Protein AF-A0A2A4T5G8-F1 (afdb_monomer)

Solvent-accessible surface area (backbone atoms only — not comparable to full-atom values): 14438 Å² total; per-residue (Å²): 133,92,61,65,68,36,50,67,74,62,47,73,74,46,57,69,84,60,47,75,42,45,42,86,51,101,89,34,34,33,53,59,56,91,89,61,71,53,82,88,67,53,75,56,62,62,58,53,50,51,52,53,52,50,54,51,50,50,52,53,50,51,52,47,52,55,46,52,56,52,53,50,59,48,44,63,57,44,50,63,58,43,46,57,53,45,53,54,49,50,50,50,50,52,50,50,50,48,54,49,49,54,51,49,52,54,49,50,51,53,52,50,53,50,50,35,49,49,48,33,50,52,55,28,48,54,50,18,38,60,40,13,71,90,58,26,76,77,44,34,70,65,47,40,66,32,44,40,58,41,68,91,55,101,59,74,43,72,42,29,29,41,97,86,65,45,84,43,92,53,49,73,71,52,50,53,49,51,52,68,71,32,75,94,39,50,90,68,49,62,58,75,88,79,79,80,87,69,93,77,86,86,79,91,77,93,86,72,88,78,77,81,48,54,86,70,46,53,77,66,56,47,54,49,37,45,71,77,38,46,68,60,38,33,61,46,69,67,58,72,82,81,86,126

Structure (mmCIF, N/CA/C/O backbone):
data_AF-A0A2A4T5G8-F1
#
_entry.id   AF-A0A2A4T5G8-F1
#
loop_
_atom_site.group_PDB
_atom_site.id
_atom_site.type_symbol
_atom_site.label_atom_id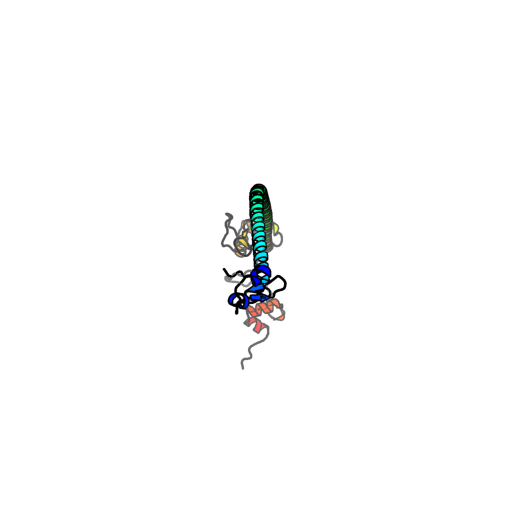
_atom_site.label_alt_id
_atom_site.label_comp_id
_atom_site.label_asym_id
_atom_site.label_entity_id
_atom_site.label_seq_id
_atom_site.pdbx_PDB_ins_code
_atom_site.Cartn_x
_atom_site.Cartn_y
_atom_site.Cartn_z
_atom_site.occupancy
_atom_site.B_iso_or_equiv
_atom_site.auth_seq_id
_atom_site.auth_comp_id
_atom_site.auth_asym_id
_atom_site.auth_atom_id
_atom_site.pdbx_PDB_model_num
ATOM 1 N N . MET A 1 1 ? -58.867 -22.410 90.578 1.00 60.97 1 MET A N 1
ATOM 2 C CA . MET A 1 1 ? -58.004 -22.323 89.376 1.00 60.97 1 MET A CA 1
ATOM 3 C C . MET A 1 1 ? -56.623 -21.956 89.888 1.00 60.97 1 MET A C 1
ATOM 5 O O . MET A 1 1 ? -56.541 -20.954 90.585 1.00 60.97 1 MET A O 1
ATOM 9 N N . LEU A 1 2 ? -55.595 -22.777 89.655 1.00 74.75 2 LEU A N 1
ATOM 10 C CA . LEU A 1 2 ? -54.238 -22.495 90.144 1.00 74.75 2 LEU A CA 1
ATOM 11 C C . LEU A 1 2 ? -53.620 -21.379 89.290 1.00 74.75 2 LEU A C 1
ATOM 13 O O . LEU A 1 2 ? -53.604 -21.489 88.063 1.00 74.75 2 LEU A O 1
ATOM 17 N N . LYS A 1 3 ? -53.176 -20.290 89.925 1.00 78.38 3 LYS A N 1
ATOM 18 C CA . LYS A 1 3 ? -52.467 -19.186 89.257 1.00 78.38 3 LYS A CA 1
ATOM 19 C C . LYS A 1 3 ? -50.962 -19.416 89.360 1.00 78.38 3 LYS A C 1
ATOM 21 O O . LYS A 1 3 ? -50.509 -20.029 90.318 1.00 78.38 3 LYS A O 1
ATOM 26 N N . PHE A 1 4 ? -50.207 -18.910 88.387 1.00 77.81 4 PHE A N 1
ATOM 27 C CA . PHE A 1 4 ? -48.748 -19.041 88.370 1.00 77.81 4 PHE A CA 1
ATOM 28 C C . PHE A 1 4 ? -48.066 -18.197 89.459 1.00 77.81 4 PHE A C 1
ATOM 30 O O . PHE A 1 4 ? -47.160 -18.698 90.107 1.00 77.81 4 PHE A O 1
ATOM 37 N N . ASN A 1 5 ? -48.554 -16.973 89.706 1.00 81.44 5 ASN A N 1
ATOM 38 C CA . ASN A 1 5 ? -48.107 -16.096 90.795 1.00 81.44 5 ASN A CA 1
ATOM 39 C C . ASN A 1 5 ? -49.298 -15.736 91.698 1.00 81.44 5 ASN A C 1
ATOM 41 O O . ASN A 1 5 ? -50.391 -15.471 91.182 1.00 81.44 5 ASN A O 1
ATOM 45 N N . LEU A 1 6 ? -49.070 -15.696 93.010 1.00 83.00 6 LEU A N 1
ATOM 46 C CA . LEU A 1 6 ? -50.036 -15.353 94.056 1.00 83.00 6 LEU A CA 1
ATOM 47 C C . LEU A 1 6 ? -49.466 -14.289 95.002 1.00 83.00 6 LEU A C 1
ATOM 49 O O . LEU A 1 6 ? -48.263 -14.266 95.275 1.00 83.00 6 LEU A O 1
ATOM 53 N N . SER A 1 7 ? -50.339 -13.433 95.536 1.00 84.25 7 SER A N 1
ATOM 54 C CA . SER A 1 7 ? -50.000 -12.584 96.685 1.00 84.25 7 SER A CA 1
ATOM 55 C C . SER A 1 7 ? -50.104 -13.363 98.005 1.00 84.25 7 SER A C 1
ATOM 57 O O . SER A 1 7 ? -50.716 -14.430 98.053 1.00 84.25 7 SER A O 1
ATOM 59 N N . SER A 1 8 ? -49.542 -12.817 99.091 1.00 82.19 8 SER A N 1
ATOM 60 C CA . SER A 1 8 ? -49.641 -13.415 100.437 1.00 82.19 8 SER A CA 1
ATOM 61 C C . SER A 1 8 ? -51.088 -13.693 100.853 1.00 82.19 8 SER A C 1
ATOM 63 O O . SER A 1 8 ? -51.404 -14.800 101.271 1.00 82.19 8 SER A O 1
ATOM 65 N N . ASP A 1 9 ? -51.982 -12.718 100.661 1.00 83.38 9 ASP A N 1
ATOM 66 C CA . ASP A 1 9 ? -53.388 -12.841 101.066 1.00 83.38 9 ASP A CA 1
ATOM 67 C C . ASP A 1 9 ? -54.130 -13.934 100.276 1.00 83.38 9 ASP A C 1
ATOM 69 O O . ASP A 1 9 ? -55.011 -14.619 100.804 1.00 83.38 9 ASP A O 1
ATOM 73 N N . GLU A 1 10 ? -53.779 -14.106 98.997 1.00 83.00 10 GLU A N 1
ATOM 74 C CA . GLU A 1 10 ? -54.346 -15.159 98.154 1.00 83.00 10 GLU A CA 1
ATOM 75 C C . GLU A 1 10 ? -53.810 -16.541 98.542 1.00 83.00 10 GLU A C 1
ATOM 77 O O . GLU A 1 10 ? -54.571 -17.502 98.489 1.00 83.00 10 GLU A O 1
ATOM 82 N N . PHE A 1 11 ? -52.545 -16.642 98.960 1.00 83.88 11 PHE A N 1
ATOM 83 C CA . PHE A 1 11 ? -51.929 -17.891 99.411 1.00 83.88 11 PHE A CA 1
ATOM 84 C C . PHE A 1 11 ? -52.532 -18.378 100.736 1.00 83.88 11 PHE A C 1
ATOM 86 O O . PHE A 1 11 ? -52.960 -19.528 100.829 1.00 83.88 11 PHE A O 1
ATOM 93 N N . ASP A 1 12 ? -52.664 -17.494 101.727 1.00 84.06 12 ASP A N 1
ATOM 94 C CA . ASP A 1 12 ? -53.191 -17.834 103.059 1.00 84.06 12 ASP A CA 1
ATOM 95 C C . ASP A 1 12 ? -54.671 -18.249 103.033 1.00 84.06 12 ASP A C 1
ATOM 97 O O . ASP A 1 12 ? -55.138 -18.995 103.892 1.00 84.06 12 ASP A O 1
ATOM 101 N N . SER A 1 13 ? -55.416 -17.795 102.021 1.00 84.94 13 SER A N 1
ATOM 102 C CA . SER A 1 13 ? -56.834 -18.123 101.833 1.00 84.94 13 SER A CA 1
ATOM 103 C C . SER A 1 13 ? -57.074 -19.480 101.152 1.00 84.94 13 SER A C 1
ATOM 105 O O . SER A 1 13 ? -58.228 -19.860 100.935 1.00 84.94 13 SER A O 1
ATOM 107 N N . MET A 1 14 ? -56.014 -20.197 100.765 1.00 82.75 14 MET A N 1
ATOM 108 C CA . MET A 1 14 ? -56.098 -21.498 100.095 1.00 82.75 14 MET A CA 1
ATOM 109 C C . MET A 1 14 ? -55.984 -22.663 101.084 1.00 82.75 14 MET A C 1
ATOM 111 O O . MET A 1 14 ? -55.462 -22.523 102.185 1.00 82.75 14 MET A O 1
ATOM 115 N N . GLU A 1 15 ? -56.485 -23.839 100.694 1.00 82.38 15 GLU A N 1
ATOM 116 C CA . GLU A 1 15 ? -56.317 -25.046 101.508 1.00 82.38 15 GLU A CA 1
ATOM 117 C C . GLU A 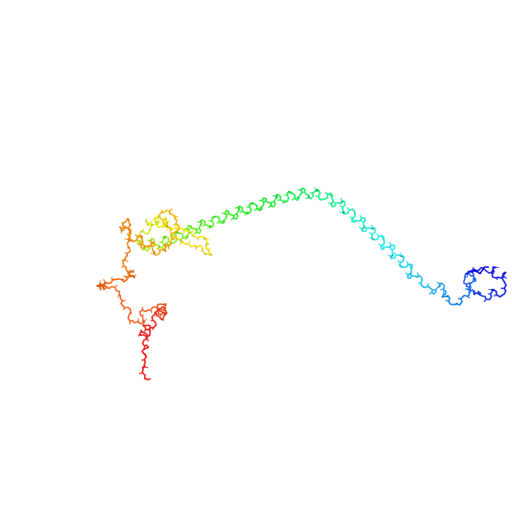1 15 ? -54.841 -25.462 101.580 1.00 82.38 15 GLU A C 1
ATOM 119 O O . GLU A 1 15 ? -54.099 -25.342 100.604 1.00 82.38 15 GLU A O 1
ATOM 124 N N . GLU A 1 16 ? -54.434 -26.027 102.717 1.00 78.69 16 GLU A N 1
ATOM 125 C CA . GLU A 1 16 ? -53.046 -26.410 103.021 1.00 78.69 16 GLU A CA 1
ATOM 126 C C . GLU A 1 16 ? -52.441 -27.360 101.964 1.00 78.69 16 GLU A C 1
ATOM 128 O O . GLU A 1 16 ? -51.268 -27.255 101.607 1.00 78.69 16 GLU A O 1
ATOM 133 N N . SER A 1 17 ? -53.274 -28.223 101.369 1.00 77.25 17 SER A N 1
ATOM 134 C CA . SER A 1 17 ? -52.888 -29.130 100.274 1.00 77.25 17 SER A CA 1
ATOM 135 C C . SER A 1 17 ? -52.539 -28.420 98.959 1.00 77.25 17 SER A C 1
ATOM 137 O O . SER A 1 17 ? -51.846 -28.979 98.112 1.00 77.25 17 SER A O 1
ATOM 139 N N . GLN A 1 18 ? -53.036 -27.199 98.761 1.00 79.44 18 GLN A N 1
ATOM 140 C CA . GLN A 1 18 ? -52.732 -26.366 97.600 1.00 79.44 18 GLN A CA 1
ATOM 141 C C . GLN A 1 18 ? -51.577 -25.416 97.902 1.00 79.44 18 GLN A C 1
ATOM 143 O O . GLN A 1 18 ? -50.769 -25.159 97.016 1.00 79.44 18 GLN A O 1
ATOM 148 N N . GLN A 1 19 ? -51.467 -24.948 99.147 1.00 82.62 19 GLN A N 1
ATOM 149 C CA . GLN A 1 19 ? -50.340 -24.144 99.616 1.00 82.62 19 GLN A CA 1
ATOM 150 C C . GLN A 1 19 ? -49.008 -24.890 99.488 1.00 82.62 19 GLN A C 1
ATOM 152 O O . GLN A 1 19 ? -48.016 -24.305 99.064 1.00 82.62 19 GLN A O 1
ATOM 157 N N . SER A 1 20 ? -48.992 -26.201 99.752 1.00 82.94 20 SER A N 1
ATOM 158 C CA . SER A 1 20 ? -47.785 -27.026 99.612 1.00 82.94 20 SER A CA 1
ATOM 159 C C . SER A 1 20 ? -47.235 -27.114 98.183 1.00 82.94 20 SER A C 1
ATOM 161 O O . SER A 1 20 ? -46.157 -27.661 97.988 1.00 82.94 20 SER A O 1
ATOM 163 N N . MET A 1 21 ? -47.975 -26.620 97.186 1.00 76.62 21 MET A N 1
ATOM 164 C CA . MET A 1 21 ? -47.588 -26.624 95.773 1.00 76.62 21 MET A CA 1
ATOM 165 C C . MET A 1 21 ? -46.965 -25.293 95.324 1.00 76.62 21 MET A C 1
ATOM 167 O O . MET A 1 21 ? -46.772 -25.107 94.129 1.00 76.62 21 MET A O 1
ATOM 171 N N . TYR A 1 22 ? -46.704 -24.341 96.227 1.00 82.88 22 TYR A N 1
ATOM 172 C CA . TYR A 1 22 ? -46.093 -23.047 95.901 1.00 82.88 22 TYR A CA 1
ATOM 173 C C . TYR A 1 22 ? -44.842 -22.787 96.746 1.00 82.88 22 TYR A C 1
ATOM 175 O O . TYR A 1 22 ? -44.762 -23.186 97.907 1.00 82.88 22 TYR A O 1
ATOM 183 N N . SER A 1 23 ? -43.895 -22.042 96.178 1.00 81.44 23 SER A N 1
ATOM 184 C CA . SER A 1 23 ? -42.650 -21.616 96.820 1.00 81.44 23 SER A CA 1
ATOM 185 C C . SER A 1 23 ? -42.549 -20.085 96.902 1.00 81.44 23 SER A C 1
ATOM 187 O O . SER A 1 23 ? -43.084 -19.347 96.070 1.00 81.44 23 SER A O 1
ATOM 189 N N . SER A 1 24 ? -41.898 -19.588 97.960 1.00 77.31 24 SER A N 1
ATOM 190 C CA . SER A 1 24 ? -41.740 -18.148 98.212 1.00 77.31 24 SER A CA 1
ATOM 191 C C . SER A 1 24 ? -40.739 -17.528 97.232 1.00 77.31 24 SER A C 1
ATOM 193 O O . SER A 1 24 ? -39.640 -18.046 97.052 1.00 77.31 24 SER A O 1
ATOM 195 N N . SER A 1 25 ? -41.095 -16.383 96.652 1.00 74.19 25 SER A N 1
ATOM 196 C CA . SER A 1 25 ? -40.276 -15.586 95.733 1.00 74.19 25 SER A CA 1
ATOM 197 C C . SER A 1 25 ? -40.254 -14.110 96.156 1.00 74.19 25 SER A C 1
ATOM 199 O O . SER A 1 25 ? -41.067 -13.682 96.974 1.00 74.19 25 SER A O 1
ATOM 201 N N . ASP A 1 26 ? -39.342 -13.314 95.589 1.00 67.19 26 ASP A N 1
ATOM 202 C CA . ASP A 1 26 ? -39.163 -11.891 95.932 1.00 67.19 26 ASP A CA 1
ATOM 203 C C . ASP A 1 26 ? -40.434 -11.045 95.681 1.00 67.19 26 ASP A C 1
ATOM 205 O O . ASP A 1 26 ? -40.648 -10.040 96.355 1.00 67.19 26 ASP A O 1
ATOM 209 N N . ASP A 1 27 ? -41.290 -11.477 94.745 1.00 70.88 27 ASP A N 1
ATOM 210 C CA . ASP A 1 27 ? -42.538 -10.806 94.340 1.00 70.88 27 ASP A CA 1
ATOM 211 C C . ASP A 1 27 ? -43.823 -11.565 94.772 1.00 70.88 27 ASP A C 1
ATOM 213 O O . ASP A 1 27 ? -44.905 -11.302 94.241 1.00 70.88 27 ASP A O 1
ATOM 217 N N . GLY A 1 28 ? -43.743 -12.510 95.724 1.00 81.19 28 GLY A N 1
ATOM 218 C CA . GLY A 1 28 ? -44.907 -13.245 96.257 1.00 81.19 28 GLY A CA 1
ATOM 219 C C . GLY A 1 28 ? -44.710 -14.763 96.315 1.00 81.19 28 GLY A C 1
ATOM 220 O O . GLY A 1 28 ? -43.637 -15.234 96.675 1.00 81.19 28 GLY A O 1
ATOM 221 N N . TYR A 1 29 ? -45.734 -15.543 95.960 1.00 80.19 29 TYR A N 1
ATOM 222 C CA . TYR A 1 29 ? -45.671 -17.012 95.918 1.00 80.19 29 TYR A CA 1
ATOM 223 C C . TYR A 1 29 ? -45.853 -17.516 94.483 1.00 80.19 29 TYR A C 1
ATOM 225 O O . TYR A 1 29 ? -46.785 -17.099 93.794 1.00 80.19 29 TYR A O 1
ATOM 233 N N . VAL A 1 30 ? -44.975 -18.408 94.020 1.00 80.31 30 VAL A N 1
ATOM 234 C CA . VAL A 1 30 ? -44.982 -18.953 92.648 1.00 80.31 30 VAL A CA 1
ATOM 235 C C . VAL A 1 30 ? -45.262 -20.449 92.697 1.00 80.31 30 VAL A C 1
ATOM 237 O O . VAL A 1 30 ? -44.803 -21.130 93.609 1.00 80.31 30 VAL A O 1
ATOM 240 N N . LEU A 1 31 ? -46.066 -20.956 91.761 1.00 81.38 31 LEU A N 1
ATOM 241 C CA . LEU A 1 31 ? -46.430 -22.374 91.715 1.00 81.38 31 LEU A CA 1
ATOM 242 C C . LEU A 1 31 ? -45.176 -23.226 91.457 1.00 81.38 31 LEU A C 1
ATOM 244 O O . LEU A 1 31 ? -44.533 -23.079 90.416 1.00 81.38 31 LEU A O 1
ATOM 248 N N . ASP A 1 32 ? -44.868 -24.121 92.393 1.00 73.81 32 ASP A N 1
ATOM 249 C CA . ASP A 1 32 ? -43.721 -25.024 92.373 1.00 73.81 32 ASP A CA 1
ATOM 250 C C . ASP A 1 32 ? -44.033 -26.225 91.472 1.00 73.81 32 ASP A C 1
ATOM 252 O O . ASP A 1 32 ? -44.568 -27.255 91.891 1.00 73.81 32 ASP A O 1
ATOM 256 N N . VAL A 1 33 ? -43.804 -26.035 90.172 1.00 70.81 33 VAL A N 1
ATOM 257 C CA . VAL A 1 33 ? -44.028 -27.064 89.157 1.00 70.81 33 VAL A CA 1
ATOM 258 C C . VAL A 1 33 ? -42.700 -27.727 88.824 1.00 70.81 33 VAL A C 1
ATOM 260 O O . VAL A 1 33 ? -41.861 -27.161 88.120 1.00 70.81 33 VAL A O 1
ATOM 263 N N . GLU A 1 34 ? -42.542 -28.963 89.290 1.00 62.06 34 GLU A N 1
ATOM 264 C CA . GLU A 1 34 ? -41.372 -29.791 89.009 1.00 62.06 34 GLU A CA 1
ATOM 265 C C . GLU A 1 34 ? -41.163 -29.938 87.484 1.00 62.06 34 GLU A C 1
ATOM 267 O O . GLU A 1 34 ? -42.052 -30.380 86.750 1.00 62.06 34 GLU A O 1
ATOM 272 N N . GLY A 1 35 ? -39.982 -29.548 86.988 1.00 57.84 35 GLY A N 1
ATOM 273 C CA . GLY A 1 35 ? -39.582 -29.712 85.582 1.00 57.84 35 GLY A CA 1
ATOM 274 C C . GLY A 1 35 ? -39.748 -28.492 84.665 1.00 57.84 35 GLY A C 1
ATOM 275 O O . GLY A 1 35 ? -39.418 -28.597 83.481 1.00 57.84 35 GLY A O 1
ATOM 276 N N . ILE A 1 36 ? -40.202 -27.337 85.168 1.00 56.03 36 ILE A N 1
ATOM 277 C CA . ILE A 1 36 ? -40.125 -26.065 84.429 1.00 56.03 36 ILE A CA 1
ATOM 278 C C . ILE A 1 36 ? -38.938 -25.260 84.983 1.00 56.03 36 ILE A C 1
ATOM 280 O O . ILE A 1 36 ? -38.958 -24.922 86.163 1.00 56.03 36 ILE A O 1
ATOM 284 N N . PRO A 1 37 ? -37.911 -24.939 84.170 1.00 54.34 37 PRO A N 1
ATOM 285 C CA . PRO A 1 37 ? -36.817 -24.070 84.603 1.00 54.34 37 PRO A CA 1
ATOM 286 C C . PRO A 1 37 ? -37.387 -22.713 85.021 1.00 54.34 37 PRO A C 1
ATOM 288 O O . PRO A 1 37 ? -38.272 -22.194 84.329 1.00 54.34 37 PRO A O 1
ATOM 291 N N . GLU A 1 38 ? -36.903 -22.130 86.120 1.00 54.38 38 GLU A N 1
ATOM 292 C CA . GLU A 1 38 ? -37.381 -20.821 86.579 1.00 54.38 38 GLU A CA 1
ATOM 293 C C . GLU A 1 38 ? -37.346 -19.795 85.421 1.00 54.38 38 GLU A C 1
ATOM 295 O O . GLU A 1 38 ? -36.489 -19.883 84.538 1.00 54.38 38 GLU A O 1
ATOM 300 N N . PRO A 1 39 ? -38.208 -18.760 85.383 1.00 52.41 39 PRO A N 1
ATOM 301 C CA . PRO A 1 39 ? -38.178 -17.749 84.317 1.00 52.41 39 PRO A CA 1
ATOM 302 C C . PRO A 1 39 ? -36.826 -17.023 84.169 1.00 52.41 39 PRO A C 1
ATOM 304 O O . PRO A 1 39 ? -36.579 -16.394 83.140 1.00 52.41 39 PRO A O 1
ATOM 307 N N . LYS A 1 40 ? -35.955 -17.104 85.187 1.00 52.59 40 LYS A N 1
ATOM 308 C CA . LYS A 1 40 ? -34.560 -16.638 85.151 1.00 52.59 40 LYS A CA 1
ATOM 309 C C . LYS A 1 40 ? -33.601 -17.629 84.464 1.00 52.59 40 LYS A C 1
ATOM 311 O O . LYS A 1 40 ? -32.545 -17.205 84.008 1.00 52.59 40 LYS A O 1
ATOM 316 N N . GLU A 1 41 ? -33.966 -18.904 84.350 1.00 51.91 41 GLU A N 1
ATOM 317 C CA . GLU A 1 41 ? -33.185 -19.978 83.719 1.00 51.91 41 GLU A CA 1
ATOM 318 C C . GLU A 1 41 ? -33.545 -20.218 82.243 1.00 51.91 41 GLU A C 1
ATOM 320 O O . GLU A 1 41 ? -32.721 -20.730 81.483 1.00 51.91 41 GLU A O 1
ATOM 325 N N . ILE A 1 42 ? -34.739 -19.816 81.787 1.00 53.38 42 ILE A N 1
ATOM 326 C CA . ILE A 1 42 ? -35.070 -19.843 80.355 1.00 53.38 42 ILE A CA 1
ATOM 327 C C . ILE A 1 42 ? -34.465 -18.606 79.694 1.00 53.38 42 ILE A C 1
ATOM 329 O O . ILE A 1 42 ? -35.034 -17.513 79.718 1.00 53.38 42 ILE A O 1
ATOM 333 N N . ASP A 1 43 ? -33.306 -18.787 79.067 1.00 57.72 43 ASP A N 1
ATOM 334 C CA . ASP A 1 43 ? -32.621 -17.737 78.321 1.00 57.72 43 ASP A CA 1
ATOM 335 C C . ASP A 1 43 ? -33.428 -17.281 77.080 1.00 57.72 43 ASP A C 1
ATOM 337 O O . ASP A 1 43 ? -33.220 -17.701 75.940 1.00 57.72 43 ASP A O 1
ATOM 341 N N . VAL A 1 44 ? -34.379 -16.368 77.298 1.00 61.25 44 VAL A N 1
ATOM 342 C CA . VAL A 1 44 ? -35.172 -15.704 76.249 1.00 61.25 44 VAL A CA 1
ATOM 343 C C . VAL A 1 44 ? -34.398 -14.595 75.531 1.00 61.25 44 VAL A C 1
ATOM 345 O O . VAL A 1 44 ? -34.945 -13.944 74.630 1.00 61.25 44 VAL A O 1
ATOM 348 N N . THR A 1 45 ? -33.137 -14.340 75.904 1.00 67.69 45 THR A N 1
ATOM 349 C CA . THR A 1 45 ? -32.321 -13.309 75.249 1.00 67.69 45 THR A CA 1
ATOM 350 C C . THR A 1 45 ? -32.058 -13.672 73.791 1.00 67.69 45 THR A C 1
ATOM 352 O O . THR A 1 45 ? -32.130 -12.795 72.925 1.00 67.69 45 THR A O 1
ATOM 355 N N . ALA A 1 46 ? -31.892 -14.963 73.486 1.00 69.88 46 ALA A N 1
ATOM 356 C CA . ALA A 1 46 ? -31.744 -15.468 72.125 1.00 69.88 46 ALA A CA 1
ATOM 357 C C . ALA A 1 46 ? -32.975 -15.158 71.249 1.00 69.88 46 ALA A C 1
ATOM 359 O O . ALA A 1 46 ? -32.839 -14.667 70.127 1.00 69.88 46 ALA A O 1
ATOM 360 N N . LEU A 1 47 ? -34.189 -15.357 71.776 1.00 72.81 47 LEU A N 1
ATOM 361 C CA . LEU A 1 47 ? -35.453 -15.081 71.076 1.00 72.81 47 LEU A CA 1
ATOM 362 C C . LEU A 1 47 ? -35.683 -13.584 70.841 1.00 72.81 47 LEU A C 1
ATOM 364 O O . LEU A 1 47 ? -36.064 -13.174 69.740 1.00 72.81 47 LEU A O 1
ATOM 368 N N . LYS A 1 48 ? -35.421 -12.745 71.851 1.00 73.56 48 LYS A N 1
ATOM 369 C CA . LYS A 1 48 ? -35.513 -11.282 71.705 1.00 73.56 48 LYS A CA 1
ATOM 370 C C . LYS A 1 48 ? -34.494 -10.767 70.687 1.00 73.56 48 LYS A C 1
ATOM 372 O O . LYS A 1 48 ? -34.851 -9.968 69.821 1.00 73.56 48 LYS A O 1
ATOM 377 N N . SER A 1 49 ? -33.267 -11.286 70.725 1.00 74.62 49 SER A N 1
ATOM 378 C CA . SER A 1 49 ? -32.210 -10.947 69.765 1.00 74.62 49 SER A CA 1
ATOM 379 C C . SER A 1 49 ? -32.579 -11.378 68.344 1.00 74.62 49 SER A C 1
ATOM 381 O O . SER A 1 49 ? -32.441 -10.594 67.407 1.00 74.62 49 SER A O 1
ATOM 383 N N . ALA A 1 50 ? -33.149 -12.576 68.174 1.00 76.56 50 ALA A N 1
ATOM 384 C CA . ALA A 1 50 ? -33.654 -13.045 66.886 1.00 76.56 50 ALA A CA 1
ATOM 385 C C . ALA A 1 50 ? -34.766 -12.135 66.334 1.00 76.56 50 ALA A C 1
ATOM 387 O O . ALA A 1 50 ? -34.749 -11.785 65.153 1.00 76.56 50 ALA A O 1
ATOM 388 N N . LYS A 1 51 ? -35.699 -11.679 67.183 1.00 81.50 51 LYS A N 1
ATOM 389 C CA . LYS A 1 51 ? -36.767 -10.760 66.763 1.00 81.50 51 LYS A CA 1
ATOM 390 C C . LYS A 1 51 ? -36.227 -9.397 66.330 1.00 81.50 51 LYS A C 1
ATOM 392 O O . LYS A 1 51 ? -36.694 -8.858 65.326 1.00 81.50 51 LYS A O 1
ATOM 397 N N . VAL A 1 52 ? -35.253 -8.850 67.058 1.00 82.12 52 VAL A N 1
ATOM 398 C CA . VAL A 1 52 ? -34.581 -7.591 66.699 1.00 82.12 52 VAL A CA 1
ATOM 399 C C . VAL A 1 52 ? -33.852 -7.741 65.364 1.00 82.12 52 VAL A C 1
ATOM 401 O O . VAL A 1 52 ? -34.051 -6.925 64.464 1.00 82.12 52 VAL A O 1
ATOM 404 N N . HIS A 1 53 ? -33.102 -8.831 65.184 1.00 79.00 53 HIS A N 1
ATOM 405 C CA . HIS A 1 53 ? -32.436 -9.129 63.919 1.00 79.00 53 HIS A CA 1
ATOM 406 C C . HIS A 1 53 ? -33.412 -9.258 62.748 1.00 79.00 53 HIS A C 1
ATOM 408 O O . HIS A 1 53 ? -33.111 -8.778 61.656 1.00 79.00 53 HIS A O 1
ATOM 414 N N . GLU A 1 54 ? -34.581 -9.860 62.957 1.00 78.94 54 GLU A N 1
ATOM 415 C CA . GLU A 1 54 ? -35.590 -10.006 61.910 1.00 78.94 54 GLU A CA 1
ATOM 416 C C . GLU A 1 54 ? -36.226 -8.664 61.521 1.00 78.94 54 GLU A C 1
ATOM 418 O O . GLU A 1 54 ? -36.374 -8.352 60.338 1.00 78.94 54 GLU A O 1
ATOM 423 N N . VAL A 1 55 ? -36.533 -7.811 62.502 1.00 85.94 55 VAL A N 1
ATOM 424 C CA . VAL A 1 55 ? -37.030 -6.451 62.239 1.00 85.94 55 VAL A CA 1
ATOM 425 C C . VAL A 1 55 ? -35.990 -5.628 61.476 1.00 85.94 55 VAL A C 1
ATOM 427 O O . VAL A 1 55 ? -36.343 -4.932 60.520 1.00 85.94 55 VAL A O 1
ATOM 430 N N . ASP A 1 56 ? -34.714 -5.741 61.841 1.00 84.38 56 ASP A N 1
ATOM 431 C CA . ASP A 1 56 ? -33.622 -5.068 61.139 1.00 84.38 56 ASP A CA 1
ATOM 432 C C . ASP A 1 56 ? -33.425 -5.599 59.718 1.00 84.38 56 ASP A C 1
ATOM 434 O O . ASP A 1 56 ? -33.199 -4.815 58.792 1.00 84.38 56 ASP A O 1
ATOM 438 N N . ARG A 1 57 ? -33.545 -6.915 59.505 1.00 82.69 57 ARG A N 1
ATOM 439 C CA . ARG A 1 57 ? -33.515 -7.521 58.165 1.00 82.69 57 ARG A CA 1
ATOM 440 C C . ARG A 1 57 ? -34.657 -7.004 57.304 1.00 82.69 57 ARG A C 1
ATOM 442 O O . ARG A 1 57 ? -34.406 -6.591 56.173 1.00 82.69 57 ARG A O 1
ATOM 449 N N . ARG A 1 58 ? -35.875 -6.940 57.849 1.00 86.00 58 ARG A N 1
ATOM 450 C CA . ARG A 1 58 ? -37.047 -6.419 57.137 1.00 86.00 58 ARG A CA 1
ATOM 451 C C . ARG A 1 58 ? -36.873 -4.950 56.760 1.00 86.00 58 ARG A C 1
ATOM 453 O O . ARG A 1 58 ? -37.049 -4.605 55.597 1.00 86.00 58 ARG A O 1
ATOM 460 N N . LYS A 1 59 ? -36.436 -4.103 57.697 1.00 88.94 59 LYS A N 1
ATOM 461 C CA . LYS A 1 59 ? -36.150 -2.682 57.424 1.00 88.94 59 LYS A CA 1
ATOM 462 C C . LYS A 1 59 ? -35.065 -2.509 56.360 1.00 88.94 59 LYS A C 1
ATOM 464 O O . LYS A 1 59 ? -35.190 -1.652 55.490 1.00 88.94 59 LYS A O 1
ATOM 469 N N . LYS A 1 60 ? -34.008 -3.330 56.391 1.00 83.62 60 LYS A N 1
ATOM 470 C CA . LYS A 1 60 ? -32.947 -3.316 55.368 1.00 83.62 60 LYS A CA 1
ATOM 471 C C . LYS A 1 60 ? -33.460 -3.771 54.001 1.00 83.62 60 LYS A C 1
ATOM 473 O O . LYS A 1 60 ? -33.059 -3.190 52.997 1.00 83.62 60 LYS A O 1
ATOM 478 N N . ALA A 1 61 ? -34.323 -4.783 53.948 1.00 78.25 61 ALA A N 1
ATOM 479 C CA . ALA A 1 61 ? -34.931 -5.257 52.707 1.00 78.25 61 ALA A CA 1
ATOM 480 C C . ALA A 1 61 ? -35.872 -4.204 52.104 1.00 78.25 61 ALA A C 1
ATOM 482 O O . ALA A 1 61 ? -35.756 -3.890 50.925 1.00 78.25 61 ALA A O 1
ATOM 483 N N . GLU A 1 62 ? -36.723 -3.590 52.924 1.00 81.38 62 GLU A N 1
ATOM 484 C CA . GLU A 1 62 ? -37.644 -2.527 52.514 1.00 81.38 62 GLU A CA 1
ATOM 485 C C . GLU A 1 62 ? -36.894 -1.268 52.050 1.00 81.38 62 GLU A C 1
ATOM 487 O O . GLU A 1 62 ? -37.204 -0.699 51.006 1.00 81.38 62 GLU A O 1
ATOM 492 N N . ALA A 1 63 ? -35.823 -0.881 52.753 1.00 80.62 63 ALA A N 1
ATOM 493 C CA . ALA A 1 63 ? -34.949 0.208 52.324 1.00 80.62 63 ALA A CA 1
ATOM 494 C C . ALA A 1 63 ? -34.239 -0.096 50.994 1.00 80.62 63 ALA A C 1
ATOM 496 O O . ALA A 1 63 ? -34.083 0.804 50.172 1.00 80.62 63 ALA A O 1
ATOM 497 N N . LYS A 1 64 ? -33.820 -1.348 50.758 1.00 76.44 64 LYS A N 1
ATOM 498 C CA . LYS A 1 64 ? -33.259 -1.771 49.465 1.00 76.44 64 LYS A CA 1
ATOM 499 C C . LYS A 1 64 ? -34.310 -1.732 48.361 1.00 76.44 64 LYS A C 1
ATOM 501 O O . LYS A 1 64 ? -34.013 -1.208 47.298 1.00 76.44 64 LYS A O 1
ATOM 506 N N . LEU A 1 65 ? -35.521 -2.223 48.617 1.00 73.25 65 LEU A N 1
ATOM 507 C CA . LEU A 1 65 ? -36.616 -2.217 47.645 1.00 73.25 65 LEU A CA 1
ATOM 508 C C . LEU A 1 65 ? -36.978 -0.784 47.233 1.00 73.25 65 LEU A C 1
ATOM 510 O O . LEU A 1 65 ? -37.014 -0.474 46.049 1.00 73.25 65 LEU A O 1
ATOM 514 N N . ARG A 1 66 ? -37.107 0.121 48.211 1.00 79.19 66 ARG A N 1
ATOM 515 C CA . ARG A 1 66 ? -37.356 1.547 47.967 1.00 79.19 66 ARG A CA 1
ATOM 516 C C . ARG A 1 66 ? -36.216 2.223 47.202 1.00 79.19 66 ARG A C 1
ATOM 518 O O . ARG A 1 66 ? -36.476 3.091 46.374 1.00 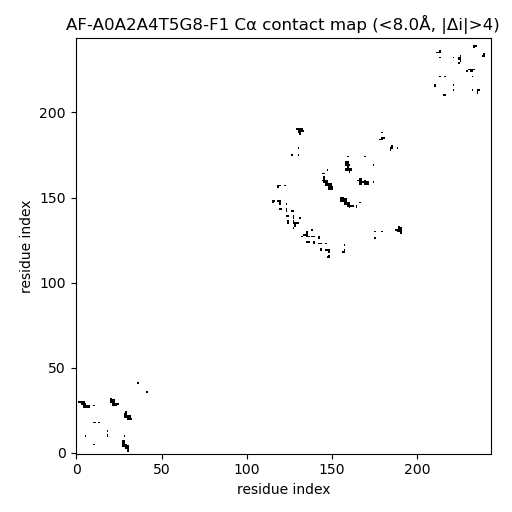79.19 66 ARG A O 1
ATOM 525 N N . LYS A 1 67 ? -34.961 1.834 47.461 1.00 72.44 67 LYS A N 1
ATOM 526 C CA . LYS A 1 67 ? -33.814 2.287 46.659 1.00 72.44 67 LYS A CA 1
ATOM 527 C C . LYS A 1 67 ? -33.888 1.757 45.229 1.00 72.44 67 LYS A C 1
ATOM 529 O O . LYS A 1 67 ? -33.773 2.557 44.319 1.00 72.44 67 LYS A O 1
ATOM 534 N N . TYR A 1 68 ? -34.171 0.473 45.020 1.00 67.94 68 TYR A N 1
ATOM 535 C CA . TYR A 1 68 ? -34.310 -0.095 43.677 1.00 67.94 68 TYR A CA 1
ATOM 536 C C . TYR A 1 68 ? -35.466 0.521 42.881 1.00 67.94 68 TYR A C 1
ATOM 538 O O . TYR A 1 68 ? -35.292 0.796 41.701 1.00 67.94 68 TYR A O 1
ATOM 546 N N . GLU A 1 69 ? -36.615 0.795 43.504 1.00 66.38 69 GLU A N 1
ATOM 547 C CA . GLU A 1 69 ? -37.732 1.497 42.853 1.00 66.38 69 GLU A CA 1
ATOM 548 C C . GLU A 1 69 ? -37.391 2.954 42.517 1.00 66.38 69 GLU A C 1
ATOM 550 O O . GLU A 1 69 ? -37.748 3.448 41.447 1.00 66.38 69 GLU A O 1
ATOM 555 N N . SER A 1 70 ? -36.682 3.646 43.415 1.00 68.44 70 SER A N 1
ATOM 556 C CA . SER A 1 70 ? -36.182 5.001 43.163 1.00 68.44 70 SER A CA 1
ATOM 557 C C . SER A 1 70 ? -35.149 5.014 42.034 1.00 68.44 70 SER A C 1
ATOM 559 O O . SER A 1 70 ? -35.222 5.878 41.167 1.00 68.44 70 SER A O 1
ATOM 561 N N . ASP A 1 71 ? -34.233 4.045 42.020 1.00 64.88 71 ASP A N 1
ATOM 562 C CA . ASP A 1 71 ? -33.186 3.888 41.008 1.00 64.88 71 ASP A CA 1
ATOM 563 C C . ASP A 1 71 ? -33.762 3.447 39.651 1.00 64.88 71 ASP A C 1
ATOM 565 O O . ASP A 1 71 ? -33.222 3.794 38.606 1.00 64.88 71 ASP A O 1
ATOM 569 N N . ALA A 1 72 ? -34.864 2.691 39.632 1.00 56.62 72 ALA A N 1
ATOM 570 C CA . ALA A 1 72 ? -35.573 2.326 38.404 1.00 56.62 72 ALA A CA 1
ATOM 571 C C . ALA A 1 72 ? -36.294 3.536 37.785 1.00 56.62 72 ALA A C 1
ATOM 573 O O . ALA A 1 72 ? -36.221 3.738 36.576 1.00 56.62 72 ALA A O 1
ATOM 574 N N . LYS A 1 73 ? -36.924 4.386 38.611 1.00 59.69 73 LYS A N 1
ATOM 575 C CA . LYS A 1 73 ? -37.579 5.626 38.156 1.00 59.69 73 LYS A CA 1
ATOM 576 C C . LYS A 1 73 ? -36.595 6.699 37.687 1.00 59.69 73 LYS A C 1
ATOM 578 O O . LYS A 1 73 ? -36.935 7.478 36.799 1.00 59.69 73 LYS A O 1
ATOM 583 N N . THR A 1 74 ? -35.394 6.771 38.265 1.00 60.88 74 THR A N 1
ATOM 584 C CA . THR A 1 74 ? -34.336 7.659 37.755 1.00 60.88 74 THR A CA 1
ATOM 585 C C . THR A 1 74 ? -33.728 7.119 36.465 1.00 60.88 74 THR A C 1
ATOM 587 O O . THR A 1 74 ? -33.544 7.901 35.539 1.00 60.88 74 THR A O 1
ATOM 590 N N . LYS A 1 75 ? -33.530 5.797 36.341 1.00 57.28 75 LYS A N 1
ATOM 591 C CA . LYS A 1 75 ? -33.064 5.163 35.096 1.00 57.28 75 LYS A CA 1
ATOM 592 C C . LYS A 1 75 ? -34.012 5.371 33.917 1.00 57.28 75 LYS A C 1
ATOM 594 O O . LYS A 1 75 ? -33.534 5.744 32.865 1.00 57.28 75 LYS A O 1
ATOM 599 N N . GLU A 1 76 ? -35.330 5.268 34.087 1.00 53.38 76 GLU A N 1
ATOM 600 C CA . GLU A 1 76 ? -36.293 5.506 32.991 1.00 53.38 76 GLU A CA 1
ATOM 601 C C . GLU A 1 76 ? -36.245 6.955 32.442 1.00 53.38 76 GLU A C 1
ATOM 603 O O . GLU A 1 76 ? -36.442 7.195 31.251 1.00 53.38 76 GLU A O 1
ATOM 608 N N . ASN A 1 77 ? -35.926 7.939 33.293 1.00 57.00 77 ASN A N 1
ATOM 609 C CA . ASN A 1 77 ? -35.753 9.344 32.895 1.00 57.00 77 ASN A CA 1
ATOM 610 C C . ASN A 1 77 ? -34.346 9.633 32.340 1.00 57.00 77 ASN A C 1
ATOM 612 O O . ASN A 1 77 ? -34.179 10.458 31.437 1.00 57.00 77 ASN A O 1
ATOM 616 N N . ASP A 1 78 ? -33.336 8.948 32.875 1.00 57.34 78 ASP A N 1
ATOM 617 C CA . ASP A 1 78 ? -31.972 8.992 32.367 1.00 57.34 78 ASP A CA 1
ATOM 618 C C . ASP A 1 78 ? -31.861 8.269 31.025 1.00 57.34 78 ASP A C 1
ATOM 620 O O . ASP A 1 78 ? -31.132 8.753 30.180 1.00 57.34 78 ASP A O 1
ATO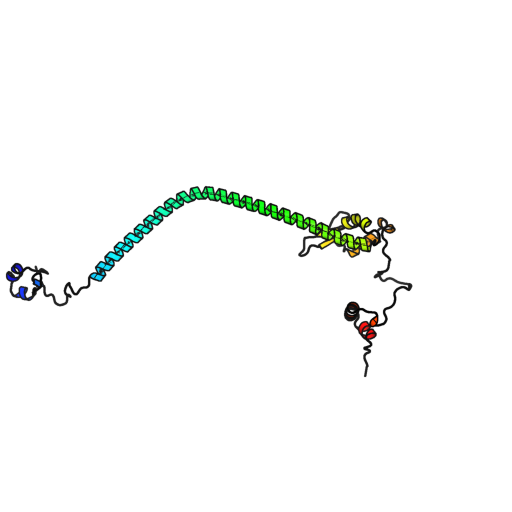M 624 N N . ASP A 1 79 ? -32.628 7.215 30.750 1.00 57.22 79 ASP A N 1
ATOM 625 C CA . ASP A 1 79 ? -32.630 6.483 29.479 1.00 57.22 79 ASP A CA 1
ATOM 626 C C . ASP A 1 79 ? -33.158 7.342 28.316 1.00 57.22 79 ASP A C 1
ATOM 628 O O . ASP A 1 79 ? -32.615 7.266 27.221 1.00 57.22 79 ASP A O 1
ATOM 632 N N . LEU A 1 80 ? -34.128 8.239 28.549 1.00 55.81 80 LEU A N 1
ATOM 633 C CA . LEU A 1 80 ? -34.624 9.225 27.565 1.00 55.81 80 LEU A CA 1
ATOM 634 C C . LEU A 1 80 ? -33.658 10.405 27.332 1.00 55.81 80 LEU A C 1
ATOM 636 O O . LEU A 1 80 ? -33.590 10.965 26.238 1.00 55.81 80 LEU A O 1
ATOM 640 N N . LYS A 1 81 ? -32.893 10.811 28.353 1.00 57.03 81 LYS A N 1
ATOM 641 C CA . LYS A 1 81 ? -31.824 11.824 28.211 1.00 57.03 81 LYS A CA 1
ATOM 642 C C . LYS A 1 81 ? -30.534 11.219 27.662 1.00 57.03 81 LYS A C 1
ATOM 644 O O . LYS A 1 81 ? -29.776 11.901 26.975 1.00 57.03 81 LYS A O 1
ATOM 649 N N . ASN A 1 82 ? -30.288 9.953 27.968 1.00 60.41 82 ASN A N 1
ATOM 650 C CA . ASN A 1 82 ? -29.186 9.161 27.464 1.00 60.41 82 ASN A CA 1
ATOM 651 C C . ASN A 1 82 ? -29.484 8.670 26.059 1.00 60.41 82 ASN A C 1
ATOM 653 O O . ASN A 1 82 ? -28.525 8.544 25.331 1.00 60.41 82 ASN A O 1
ATOM 657 N N . SER A 1 83 ? -30.734 8.474 25.626 1.00 61.56 83 SER A N 1
ATOM 658 C CA . SER A 1 83 ? -31.038 8.111 24.236 1.00 61.56 83 SER A CA 1
ATOM 659 C C . SER A 1 83 ? -30.644 9.228 23.273 1.00 61.56 83 SER A C 1
ATOM 661 O O . SER A 1 83 ? -29.937 8.959 22.313 1.00 61.56 83 SER A O 1
ATOM 663 N N . GLY A 1 84 ? -30.976 10.489 23.581 1.00 63.84 84 GLY A N 1
ATOM 664 C CA . GLY A 1 84 ? -30.534 11.638 22.778 1.00 63.84 84 GLY A CA 1
ATOM 665 C C . GLY A 1 84 ? -29.012 11.831 22.809 1.00 63.84 84 GLY A C 1
ATOM 666 O O . GLY A 1 84 ? -28.384 12.023 21.773 1.00 63.84 84 GLY A O 1
ATOM 667 N N . LYS A 1 85 ? -28.382 11.678 23.985 1.00 70.25 85 LYS A N 1
ATOM 668 C CA . LYS A 1 85 ? -26.911 11.698 24.103 1.00 70.25 85 LYS A CA 1
ATOM 669 C C . LYS A 1 85 ? -26.240 10.495 23.437 1.00 70.25 85 LYS A C 1
ATOM 671 O O . LYS A 1 85 ? -25.110 10.617 22.987 1.00 70.25 85 LYS A O 1
ATOM 676 N N . PHE A 1 86 ? -26.904 9.347 23.392 1.00 68.00 86 PHE A N 1
ATOM 677 C CA . PHE A 1 86 ? -26.436 8.117 22.765 1.00 68.00 86 PHE A CA 1
ATOM 678 C C . PHE A 1 86 ? -26.560 8.217 21.249 1.00 68.00 86 PHE A C 1
ATOM 680 O O . PHE A 1 86 ? -25.635 7.819 20.561 1.00 68.00 86 PHE A O 1
ATOM 687 N N . GLU A 1 87 ? -27.627 8.819 20.725 1.00 76.69 87 GLU A N 1
ATOM 688 C CA . GLU A 1 87 ? -27.762 9.141 19.301 1.00 76.69 87 GLU A CA 1
ATOM 689 C C . GLU A 1 87 ? -26.717 10.167 18.854 1.00 76.69 87 GLU A C 1
ATOM 691 O O . GLU A 1 87 ? -26.114 10.006 17.793 1.00 76.69 87 GLU A O 1
ATOM 696 N N . ASP A 1 88 ? -26.456 11.198 19.661 1.00 75.88 88 ASP A N 1
ATOM 697 C CA . ASP A 1 88 ? -25.395 12.172 19.384 1.00 75.88 88 ASP A CA 1
ATOM 698 C C . ASP A 1 88 ? -24.001 11.528 19.447 1.00 75.88 88 ASP A C 1
ATOM 700 O O . ASP A 1 88 ? -23.162 11.786 18.581 1.00 75.88 88 ASP A O 1
ATOM 704 N N . LEU A 1 89 ? -23.776 10.632 20.412 1.00 72.94 89 LEU A N 1
ATOM 705 C CA . LEU A 1 89 ? -22.546 9.852 20.545 1.00 72.94 89 LEU A CA 1
ATOM 706 C C . LEU A 1 89 ? -22.372 8.844 19.394 1.00 72.94 89 LEU A C 1
ATOM 708 O O . LEU A 1 89 ? -21.280 8.683 18.856 1.00 72.94 89 LEU A O 1
ATOM 712 N N . GLU A 1 90 ? -23.442 8.176 18.965 1.00 78.62 90 GLU A N 1
ATOM 713 C CA . GLU A 1 90 ? -23.427 7.251 17.831 1.00 78.62 90 GLU A CA 1
ATOM 714 C C . GLU A 1 90 ? -23.128 8.003 16.529 1.00 78.62 90 GLU A C 1
ATOM 716 O O . GLU A 1 90 ? -22.324 7.541 15.717 1.00 78.62 90 GLU A O 1
ATOM 721 N N . LYS A 1 91 ? -23.717 9.190 16.339 1.00 85.25 91 LYS A N 1
ATOM 722 C CA . LYS A 1 91 ? -23.390 10.076 15.213 1.00 85.25 91 LYS A CA 1
ATOM 723 C C . LYS A 1 91 ? -21.938 10.538 15.267 1.00 85.25 91 LYS A C 1
ATOM 725 O O . LYS A 1 91 ? -21.268 10.479 14.237 1.00 85.25 91 LYS A O 1
ATOM 730 N N . SER A 1 92 ? -21.426 10.955 16.430 1.00 78.44 92 SER A N 1
ATOM 731 C CA . SER A 1 92 ? -20.024 11.372 16.550 1.00 78.44 92 SER A CA 1
ATOM 732 C C . SER A 1 92 ? -19.069 10.219 16.246 1.00 78.44 92 SER A C 1
ATOM 734 O O . SER A 1 92 ? -18.135 10.409 15.474 1.00 78.44 92 SER A O 1
ATOM 736 N N . PHE A 1 93 ? -19.348 9.007 16.741 1.00 83.81 93 PHE A N 1
ATOM 737 C CA . PHE A 1 93 ? -18.550 7.820 16.426 1.00 83.81 93 PHE A CA 1
ATOM 738 C C . PHE A 1 93 ? -18.630 7.422 14.952 1.00 83.81 93 PHE A C 1
ATOM 740 O O . PHE A 1 93 ? -17.615 7.055 14.365 1.00 83.81 93 PHE A O 1
ATOM 747 N N . LYS A 1 94 ? -19.811 7.495 14.325 1.00 86.00 94 LYS A N 1
ATOM 748 C CA . LYS A 1 94 ? -19.957 7.236 12.884 1.00 86.00 94 LYS A CA 1
ATOM 749 C C . LYS A 1 94 ? -19.151 8.234 12.060 1.00 86.00 94 LYS A C 1
ATOM 751 O O . LYS A 1 94 ? -18.444 7.815 11.148 1.00 86.00 94 LYS A O 1
ATOM 756 N N . ASN A 1 95 ? -19.212 9.518 12.405 1.00 87.19 95 ASN A N 1
ATOM 757 C CA . ASN A 1 95 ? -18.475 10.572 11.709 1.00 87.19 95 ASN A CA 1
ATOM 758 C C . ASN A 1 95 ? -16.960 10.445 11.910 1.00 87.19 95 ASN A C 1
ATOM 760 O O . ASN A 1 95 ? -16.204 10.570 10.949 1.00 87.19 95 ASN A O 1
ATOM 764 N N . GLU A 1 96 ? -16.508 10.156 13.132 1.00 84.94 96 GLU A N 1
ATOM 765 C CA . GLU A 1 96 ? -15.093 9.921 13.431 1.00 84.94 96 GLU A CA 1
ATOM 766 C C . GLU A 1 96 ? -14.580 8.686 12.689 1.00 84.94 96 GLU A C 1
ATOM 768 O O . GLU A 1 96 ? -13.549 8.750 12.026 1.00 84.94 96 GLU A O 1
ATOM 773 N N . LYS A 1 97 ? -15.340 7.584 12.706 1.00 88.06 97 LYS A N 1
ATOM 774 C CA . LYS A 1 97 ? -15.011 6.371 11.954 1.00 88.06 97 LYS A CA 1
ATOM 775 C C . LYS A 1 97 ? -14.944 6.638 10.451 1.00 88.06 97 LYS A C 1
ATOM 777 O O . LYS A 1 97 ? -14.009 6.166 9.817 1.00 88.06 97 LYS A O 1
ATOM 782 N N . ALA A 1 98 ? -15.900 7.376 9.886 1.00 89.50 98 ALA A N 1
ATOM 783 C CA . ALA A 1 98 ? -15.890 7.744 8.471 1.00 89.50 98 ALA A CA 1
ATOM 784 C C . ALA A 1 98 ? -14.649 8.579 8.124 1.00 89.50 98 ALA A C 1
ATOM 786 O O . ALA A 1 98 ? -13.901 8.212 7.225 1.00 89.50 98 ALA A O 1
ATOM 787 N N . THR A 1 99 ? -14.365 9.616 8.915 1.00 90.62 99 THR A N 1
ATOM 788 C CA . THR A 1 99 ? -13.172 10.467 8.758 1.00 90.62 99 THR A CA 1
ATOM 789 C C . THR A 1 99 ? -11.882 9.649 8.847 1.00 90.62 99 THR A C 1
ATOM 791 O O . THR A 1 99 ? -10.944 9.850 8.076 1.00 90.62 99 THR A O 1
ATOM 794 N N . LEU A 1 100 ? -11.824 8.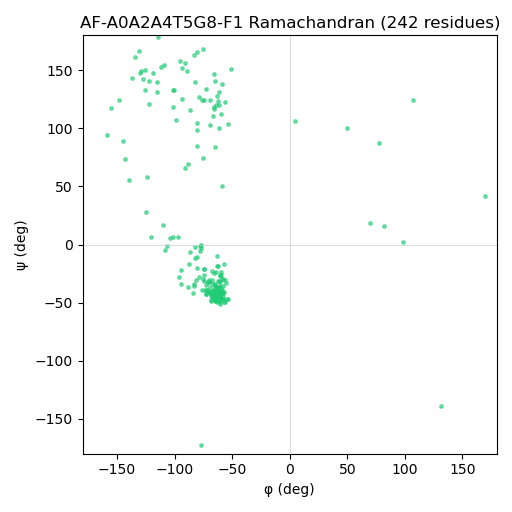701 9.784 1.00 89.88 100 LEU A N 1
ATOM 795 C CA . LEU A 1 100 ? -10.668 7.840 9.991 1.00 89.88 100 LEU A CA 1
ATOM 796 C C . LEU A 1 100 ? -10.477 6.866 8.819 1.00 89.88 100 LEU A C 1
ATOM 798 O O . LEU A 1 100 ? -9.354 6.696 8.351 1.00 89.88 100 LEU A O 1
ATOM 802 N N . ILE A 1 101 ? -11.563 6.268 8.317 1.00 90.19 101 ILE A N 1
ATOM 803 C CA . ILE A 1 101 ? -11.550 5.410 7.123 1.00 90.19 101 ILE A CA 1
ATOM 804 C C . ILE A 1 101 ? -11.072 6.206 5.910 1.00 90.19 101 ILE A C 1
ATOM 806 O O . ILE A 1 101 ? -10.110 5.789 5.277 1.00 90.19 101 ILE A O 1
ATOM 810 N N . GLU A 1 102 ? -11.655 7.374 5.637 1.00 90.69 102 GLU A N 1
ATOM 811 C CA . GLU A 1 102 ? -11.243 8.238 4.523 1.00 90.69 102 GLU A CA 1
ATOM 812 C C . GLU A 1 102 ? -9.764 8.644 4.637 1.00 90.69 102 GLU A C 1
ATOM 814 O O . GLU A 1 102 ? -9.020 8.626 3.653 1.00 90.69 102 GLU A O 1
ATOM 819 N N . GLY A 1 103 ? -9.300 8.956 5.851 1.00 89.00 103 GLY A N 1
ATOM 820 C CA . GLY A 1 103 ? -7.898 9.263 6.127 1.00 89.00 103 GLY A CA 1
ATOM 821 C C . GLY A 1 103 ? -6.959 8.083 5.854 1.00 89.00 103 GLY A C 1
ATOM 822 O O . GLY A 1 103 ? -5.905 8.257 5.227 1.00 89.00 103 GLY A O 1
ATOM 823 N N . TYR A 1 104 ? -7.333 6.875 6.283 1.00 92.12 104 TYR A N 1
ATOM 824 C CA . TYR A 1 104 ? -6.561 5.662 6.015 1.00 92.12 104 TYR A CA 1
ATOM 825 C C . TYR A 1 104 ? -6.589 5.275 4.538 1.00 92.12 104 TYR A C 1
ATOM 827 O O . TYR A 1 104 ? -5.530 4.996 3.984 1.00 92.12 104 TYR A O 1
ATOM 835 N N . GLU A 1 105 ? -7.741 5.324 3.873 1.00 89.62 105 GLU A N 1
ATOM 836 C CA . GLU A 1 105 ? -7.871 5.056 2.438 1.00 89.62 105 GLU A CA 1
ATOM 837 C C . GLU A 1 105 ? -7.048 6.045 1.610 1.00 89.62 105 GLU A C 1
ATOM 839 O O . GLU A 1 105 ? -6.290 5.640 0.726 1.00 89.62 105 GLU A O 1
ATOM 844 N N . GLY A 1 106 ? -7.097 7.336 1.952 1.00 90.62 106 GLY A N 1
ATOM 845 C CA . GLY A 1 106 ? -6.269 8.358 1.316 1.00 90.62 106 GLY A CA 1
ATOM 846 C C . GLY A 1 106 ? -4.772 8.120 1.531 1.00 90.62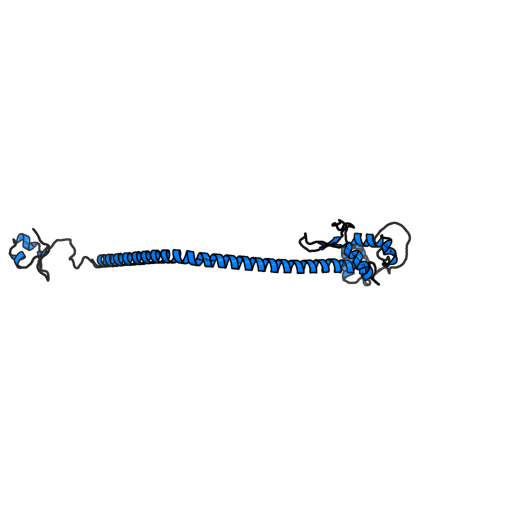 106 GLY A C 1
ATOM 847 O O . GLY A 1 106 ? -3.962 8.322 0.622 1.00 90.62 106 GLY A O 1
ATOM 848 N N . THR A 1 107 ? -4.383 7.652 2.717 1.00 87.19 107 THR A N 1
ATOM 849 C CA . THR A 1 107 ? -2.989 7.305 3.022 1.00 87.19 107 THR A CA 1
ATOM 850 C C . THR A 1 107 ? -2.547 6.070 2.239 1.00 87.19 107 THR A C 1
ATOM 852 O O . THR A 1 107 ? -1.512 6.120 1.573 1.00 87.19 107 THR A O 1
ATOM 855 N N . ILE A 1 108 ? -3.343 5.000 2.243 1.00 90.00 108 ILE A N 1
ATOM 856 C CA . ILE A 1 108 ? -3.092 3.763 1.491 1.00 90.00 108 ILE A CA 1
ATOM 857 C C . ILE A 1 108 ? -2.981 4.065 -0.003 1.00 90.00 108 ILE A C 1
ATOM 859 O O . ILE A 1 108 ? -2.031 3.615 -0.639 1.00 90.00 108 ILE A O 1
ATOM 863 N N . GLY A 1 109 ? -3.875 4.890 -0.555 1.00 89.62 109 GLY A N 1
ATOM 864 C CA . GLY A 1 109 ? -3.818 5.323 -1.950 1.00 89.62 109 GLY A CA 1
ATOM 865 C C . GLY A 1 109 ? -2.502 6.025 -2.294 1.00 89.62 109 GLY A C 1
ATOM 866 O O . GLY A 1 109 ? -1.852 5.669 -3.275 1.00 89.62 109 GLY A O 1
ATOM 867 N N . LYS A 1 110 ? -2.042 6.964 -1.453 1.00 90.19 110 LYS A N 1
ATOM 868 C CA . LYS A 1 110 ? -0.744 7.644 -1.643 1.00 90.19 110 LYS A CA 1
ATOM 869 C C . LYS A 1 110 ? 0.434 6.668 -1.608 1.00 90.19 110 LYS A C 1
ATOM 871 O O . LYS A 1 110 ? 1.316 6.751 -2.461 1.00 90.19 110 LYS A O 1
ATOM 876 N N . HIS A 1 111 ? 0.442 5.743 -0.647 1.00 89.06 111 HIS A N 1
ATOM 877 C CA . HIS A 1 111 ? 1.507 4.745 -0.517 1.00 89.06 111 HIS A CA 1
ATOM 878 C C . HIS A 1 111 ? 1.503 3.780 -1.704 1.00 89.06 111 HIS A C 1
ATOM 880 O O . HIS A 1 111 ? 2.561 3.503 -2.263 1.00 89.06 111 HIS A O 1
ATOM 886 N N . LYS A 1 112 ? 0.323 3.334 -2.152 1.00 88.44 112 LYS A N 1
ATOM 887 C CA . LYS A 1 112 ? 0.171 2.467 -3.324 1.00 88.44 112 LYS A CA 1
ATOM 888 C C . LYS A 1 112 ? 0.697 3.142 -4.590 1.00 88.44 112 LYS A C 1
ATOM 890 O O . LYS A 1 112 ? 1.508 2.545 -5.289 1.00 88.44 112 LYS A O 1
ATOM 895 N N . SER A 1 113 ? 0.323 4.397 -4.843 1.00 90.56 113 SER A N 1
ATOM 896 C CA . SER A 1 113 ? 0.820 5.167 -5.994 1.00 90.56 113 SER A CA 1
ATOM 897 C C . SER A 1 113 ? 2.335 5.381 -5.954 1.00 90.56 113 SER A C 1
ATOM 899 O O . SER A 1 113 ? 3.008 5.269 -6.981 1.00 90.56 113 SER A O 1
ATOM 901 N N . PHE A 1 114 ? 2.891 5.658 -4.770 1.00 90.88 114 PHE A N 1
ATOM 902 C CA . PHE A 1 114 ? 4.337 5.779 -4.592 1.00 90.88 114 PHE A CA 1
ATOM 903 C C . PHE A 1 114 ? 5.054 4.454 -4.876 1.00 90.88 114 PHE A C 1
ATOM 905 O O . PHE A 1 114 ? 5.999 4.438 -5.660 1.00 90.88 114 PHE A O 1
ATOM 912 N N . ILE A 1 115 ? 4.581 3.344 -4.297 1.00 89.50 115 ILE A N 1
ATOM 913 C CA . ILE A 1 115 ? 5.152 2.006 -4.513 1.00 89.50 115 ILE A CA 1
ATOM 914 C C . ILE A 1 115 ? 5.055 1.617 -5.989 1.00 89.50 115 ILE A C 1
ATOM 916 O O . ILE A 1 115 ? 6.043 1.161 -6.555 1.00 89.50 115 ILE A O 1
ATOM 920 N N . GLN A 1 116 ? 3.910 1.854 -6.633 1.00 89.56 116 GLN A N 1
ATOM 921 C CA . GLN A 1 116 ? 3.725 1.599 -8.060 1.00 89.56 116 GLN A CA 1
ATOM 922 C C . GLN A 1 116 ? 4.759 2.351 -8.900 1.00 89.56 116 GLN A C 1
ATOM 924 O O . GLN A 1 116 ? 5.424 1.750 -9.742 1.00 89.56 116 GLN A O 1
ATOM 929 N N . THR A 1 117 ? 4.920 3.650 -8.640 1.00 91.94 117 THR A N 1
ATOM 930 C CA . THR A 1 117 ? 5.893 4.485 -9.352 1.00 91.94 117 THR A CA 1
ATOM 931 C C . THR A 1 117 ? 7.310 3.985 -9.102 1.00 91.94 117 THR A C 1
ATOM 933 O O . THR A 1 117 ? 8.066 3.796 -10.045 1.00 91.94 117 THR A O 1
ATOM 936 N N . ALA A 1 118 ? 7.668 3.705 -7.848 1.00 91.19 118 ALA A N 1
ATOM 937 C CA . ALA A 1 118 ? 8.998 3.231 -7.491 1.00 91.19 118 ALA A CA 1
ATOM 938 C C . ALA A 1 118 ? 9.327 1.874 -8.136 1.00 91.19 118 ALA A C 1
ATOM 940 O O . ALA A 1 118 ? 10.422 1.714 -8.669 1.00 91.19 118 ALA A O 1
ATOM 941 N N . LEU A 1 119 ? 8.409 0.906 -8.116 1.00 92.12 119 LEU A N 1
ATOM 942 C CA . LEU A 1 119 ? 8.620 -0.418 -8.711 1.00 92.12 119 LEU A CA 1
ATOM 943 C C . LEU A 1 119 ? 8.824 -0.335 -10.223 1.00 92.12 119 LEU A C 1
ATOM 945 O O . LEU A 1 119 ? 9.802 -0.874 -10.747 1.00 92.12 119 LEU A O 1
ATOM 949 N N . VAL A 1 120 ? 7.929 0.375 -10.914 1.00 94.94 120 VAL A N 1
ATOM 950 C CA . VAL A 1 120 ? 8.015 0.553 -12.366 1.00 94.94 120 VAL A CA 1
ATOM 951 C C . VAL A 1 120 ? 9.273 1.337 -12.733 1.00 94.94 120 VAL A C 1
ATOM 953 O O . VAL A 1 120 ? 10.005 0.920 -13.626 1.00 94.94 120 VAL A O 1
ATOM 956 N N . ASP A 1 121 ? 9.586 2.420 -12.019 1.00 94.12 121 ASP A N 1
ATOM 957 C CA . ASP A 1 121 ? 10.743 3.266 -12.312 1.00 94.12 121 ASP A CA 1
ATOM 958 C C . ASP A 1 121 ? 12.071 2.542 -12.099 1.00 94.12 121 ASP A C 1
ATOM 960 O O . ASP A 1 121 ? 12.967 2.673 -12.932 1.00 94.12 121 ASP A O 1
ATOM 964 N N . ASN A 1 122 ? 12.201 1.757 -11.025 1.00 93.06 122 ASN A N 1
ATOM 965 C CA . ASN A 1 122 ? 13.420 0.992 -10.764 1.00 93.06 122 ASN A CA 1
ATOM 966 C C . ASN A 1 122 ? 13.645 -0.082 -11.834 1.00 93.06 122 ASN A C 1
ATOM 968 O O . ASN A 1 122 ? 14.738 -0.167 -12.394 1.00 93.06 122 ASN A O 1
ATOM 972 N N . VAL A 1 123 ? 12.618 -0.876 -12.158 1.00 95.00 123 VAL A N 1
ATOM 973 C CA . VAL A 1 123 ? 12.731 -1.921 -13.190 1.00 95.00 123 VAL A CA 1
ATOM 974 C C . VAL A 1 123 ? 12.990 -1.300 -14.563 1.00 95.00 123 VAL A C 1
ATOM 976 O O . VAL A 1 123 ? 13.906 -1.732 -15.264 1.00 95.00 123 VAL A O 1
ATOM 979 N N . ALA A 1 124 ? 12.261 -0.238 -14.917 1.00 96.19 124 ALA A N 1
ATOM 980 C CA . ALA A 1 124 ? 12.453 0.460 -16.181 1.00 96.19 124 ALA A CA 1
ATOM 981 C C . ALA A 1 124 ? 13.854 1.064 -16.302 1.00 96.19 124 ALA A C 1
ATOM 983 O O . ALA A 1 124 ? 14.471 0.962 -17.358 1.00 96.19 124 ALA A O 1
ATOM 984 N N . MET A 1 125 ? 14.375 1.675 -15.234 1.00 95.62 125 MET A N 1
ATOM 985 C CA . MET A 1 125 ? 15.716 2.255 -15.234 1.00 95.62 125 MET A CA 1
ATOM 986 C C . MET A 1 125 ? 16.798 1.185 -15.361 1.00 95.62 125 MET A C 1
ATOM 988 O O . MET A 1 125 ? 17.727 1.364 -16.145 1.00 95.62 125 MET A O 1
ATOM 992 N N . ASN A 1 126 ? 16.664 0.062 -14.653 1.00 95.00 126 ASN A N 1
ATOM 993 C CA . ASN A 1 126 ? 17.598 -1.057 -14.774 1.00 95.00 126 ASN A CA 1
ATOM 994 C C . ASN A 1 126 ? 17.629 -1.606 -16.205 1.00 95.00 126 ASN A C 1
ATOM 996 O O . ASN A 1 126 ? 18.709 -1.768 -16.777 1.00 95.00 126 ASN A O 1
ATOM 1000 N N . LEU A 1 127 ? 16.457 -1.818 -16.810 1.00 94.38 127 LEU A N 1
ATOM 1001 C CA . LEU A 1 127 ? 16.362 -2.283 -18.189 1.00 94.38 127 LEU A CA 1
ATOM 1002 C C . LEU A 1 127 ? 16.922 -1.245 -19.172 1.00 94.38 127 LEU A C 1
ATOM 1004 O O . LEU A 1 127 ? 17.722 -1.575 -20.040 1.00 94.38 127 LEU A O 1
ATOM 1008 N N . ALA A 1 128 ? 16.580 0.031 -18.998 1.00 95.19 128 ALA A N 1
ATOM 1009 C CA . ALA A 1 128 ? 17.064 1.110 -19.850 1.00 95.19 128 ALA A CA 1
ATOM 1010 C C . ALA A 1 128 ? 18.590 1.265 -19.806 1.00 95.19 128 ALA A C 1
ATOM 1012 O O . ALA A 1 128 ? 19.216 1.478 -20.842 1.00 95.19 128 ALA A O 1
ATOM 1013 N N . VAL A 1 129 ? 19.199 1.147 -18.620 1.00 95.06 129 VAL A N 1
ATOM 1014 C CA . VAL A 1 129 ? 20.661 1.152 -18.447 1.00 95.06 129 VAL A CA 1
ATOM 1015 C C . VAL A 1 129 ? 21.289 -0.052 -19.130 1.00 95.06 129 VAL A C 1
ATOM 1017 O O . VAL A 1 129 ? 22.339 0.098 -19.750 1.00 95.06 129 VAL A O 1
ATOM 1020 N N . LYS A 1 130 ? 20.650 -1.223 -19.061 1.00 92.81 130 LYS A N 1
ATOM 1021 C CA . LYS A 1 130 ? 21.124 -2.426 -19.748 1.00 92.81 130 LYS A CA 1
ATOM 1022 C C . LYS A 1 130 ? 21.092 -2.251 -21.268 1.00 92.81 130 LYS A C 1
ATOM 1024 O O . LYS A 1 130 ? 22.102 -2.513 -21.913 1.00 92.81 130 LYS A O 1
ATOM 1029 N N . LEU A 1 131 ? 19.983 -1.742 -21.811 1.00 92.69 131 LEU A N 1
ATOM 1030 C CA . LEU A 1 131 ? 19.755 -1.551 -23.249 1.00 92.69 131 LEU A CA 1
ATOM 1031 C C . LEU A 1 131 ? 20.584 -0.398 -23.852 1.00 92.69 131 LEU A C 1
ATOM 1033 O O . LEU A 1 131 ? 21.098 -0.499 -24.967 1.00 92.69 131 LEU A O 1
ATOM 1037 N N . ASN A 1 132 ? 20.737 0.710 -23.125 1.00 94.25 132 ASN A N 1
ATOM 1038 C CA . ASN A 1 132 ? 21.551 1.849 -23.541 1.00 94.25 132 ASN A CA 1
ATOM 1039 C C . ASN A 1 132 ? 22.233 2.509 -22.330 1.00 94.25 132 ASN A C 1
ATOM 1041 O O . ASN A 1 132 ? 21.720 3.488 -21.779 1.00 94.25 132 ASN A O 1
ATOM 1045 N N . PRO A 1 133 ? 23.442 2.053 -21.954 1.00 91.50 133 PRO A N 1
ATOM 1046 C CA . PRO A 1 133 ? 24.170 2.607 -20.814 1.00 91.50 133 PRO A CA 1
ATOM 1047 C C . PRO A 1 133 ? 24.508 4.098 -20.952 1.00 91.50 133 PRO A C 1
ATOM 1049 O O . PRO A 1 133 ? 24.674 4.796 -19.953 1.00 91.50 133 PRO A O 1
ATOM 1052 N N . LYS A 1 134 ? 24.634 4.608 -22.187 1.00 91.12 134 LYS A N 1
ATOM 1053 C CA . LYS A 1 134 ? 25.051 5.995 -22.451 1.00 91.12 134 LYS A CA 1
ATOM 1054 C C . LYS A 1 134 ? 23.889 6.981 -22.359 1.00 91.12 134 LYS A C 1
ATOM 1056 O O . LYS A 1 134 ? 24.087 8.124 -21.951 1.00 91.12 134 LYS A O 1
ATOM 1061 N N . LYS A 1 135 ? 22.694 6.570 -22.780 1.00 93.56 135 LYS A N 1
ATOM 1062 C CA . LYS A 1 135 ? 21.493 7.412 -22.848 1.00 93.56 135 LYS A CA 1
ATOM 1063 C C . LYS A 1 135 ? 20.245 6.643 -22.385 1.00 93.56 135 LYS A C 1
ATOM 1065 O O . LYS A 1 135 ? 19.253 6.635 -23.101 1.00 93.56 135 LYS A O 1
ATOM 1070 N N . PRO A 1 136 ? 20.216 6.063 -21.174 1.00 92.75 136 PRO A N 1
ATOM 1071 C CA . PRO A 1 136 ? 19.104 5.206 -20.741 1.00 92.75 136 PRO A CA 1
ATOM 1072 C C . PRO A 1 136 ? 17.760 5.947 -20.718 1.00 92.75 136 PRO A C 1
ATOM 1074 O O . PRO A 1 136 ? 16.710 5.392 -21.026 1.00 92.75 136 PRO A O 1
ATOM 1077 N N . LYS A 1 137 ? 17.786 7.252 -20.424 1.00 94.88 137 LYS A N 1
ATOM 1078 C CA . LYS A 1 137 ? 16.579 8.074 -20.287 1.00 94.88 137 LYS A CA 1
ATOM 1079 C C . LYS A 1 137 ? 15.700 8.124 -21.539 1.00 94.88 137 LYS A C 1
ATOM 1081 O O . LYS A 1 137 ? 14.511 8.385 -21.393 1.00 94.88 137 LYS A O 1
ATOM 1086 N N . VAL A 1 138 ? 16.247 7.877 -22.734 1.00 95.06 138 VAL A N 1
ATOM 1087 C CA . VAL A 1 138 ? 15.449 7.917 -23.972 1.00 95.06 138 VAL A CA 1
ATOM 1088 C C . VAL A 1 138 ? 14.533 6.700 -24.118 1.00 95.06 138 VAL A C 1
ATOM 1090 O O . VAL A 1 138 ? 13.485 6.809 -24.738 1.00 95.06 138 VAL A O 1
ATOM 1093 N N . LEU A 1 139 ? 14.887 5.565 -23.506 1.00 94.31 139 LEU A N 1
ATOM 1094 C CA . LEU A 1 139 ? 14.089 4.335 -23.556 1.00 94.31 139 LEU A CA 1
ATOM 1095 C C . LEU A 1 139 ? 13.032 4.272 -22.444 1.00 94.31 139 LEU A C 1
ATOM 1097 O O . LEU A 1 139 ? 12.083 3.499 -22.540 1.00 94.31 139 LEU A O 1
ATOM 1101 N N . LEU A 1 140 ? 13.167 5.096 -21.397 1.00 94.81 140 LEU A N 1
ATOM 1102 C CA . LEU A 1 140 ? 12.290 5.052 -20.224 1.00 94.81 140 LEU A CA 1
ATOM 1103 C C . LEU A 1 140 ? 10.794 5.168 -20.552 1.00 94.81 140 LEU A C 1
ATOM 1105 O O . LEU A 1 140 ? 10.046 4.362 -20.008 1.00 94.81 140 LEU A O 1
ATOM 1109 N N . PRO A 1 141 ? 10.317 6.102 -21.400 1.00 94.88 141 PRO A N 1
ATOM 1110 C CA . PRO A 1 141 ? 8.884 6.209 -21.678 1.00 94.88 141 PRO A CA 1
ATOM 1111 C C . PRO A 1 141 ? 8.318 4.937 -22.320 1.00 94.88 141 PRO A C 1
ATOM 1113 O O . PRO A 1 141 ? 7.239 4.487 -21.945 1.00 94.88 141 PRO A O 1
ATOM 1116 N N . HIS A 1 142 ? 9.077 4.329 -23.234 1.00 94.25 142 HIS A N 1
ATOM 1117 C CA . HIS A 1 142 ? 8.672 3.124 -23.955 1.00 94.25 142 HIS A CA 1
ATOM 1118 C C . HIS A 1 142 ? 8.701 1.888 -23.055 1.00 94.25 142 HIS A C 1
ATOM 1120 O O . HIS A 1 142 ? 7.761 1.101 -23.064 1.00 94.25 142 HIS A O 1
ATOM 1126 N N . ILE A 1 143 ? 9.736 1.745 -22.224 1.00 94.88 143 ILE A N 1
ATOM 1127 C CA . ILE A 1 143 ? 9.830 0.634 -21.272 1.00 94.88 143 ILE A CA 1
ATOM 1128 C C . ILE A 1 143 ? 8.742 0.749 -20.202 1.00 94.88 143 ILE A C 1
ATOM 1130 O O . ILE A 1 143 ? 8.069 -0.233 -19.913 1.00 94.88 143 ILE A O 1
ATOM 1134 N N . LYS A 1 144 ? 8.519 1.942 -19.633 1.00 95.00 144 LYS A N 1
ATOM 1135 C CA . LYS A 1 144 ? 7.478 2.148 -18.613 1.00 95.00 144 LYS A CA 1
ATOM 1136 C C . LYS A 1 144 ? 6.077 1.853 -19.147 1.00 95.00 144 LYS A C 1
ATOM 1138 O O . LYS A 1 144 ? 5.278 1.292 -18.413 1.00 95.00 144 LYS A O 1
ATOM 1143 N N . ALA A 1 145 ? 5.795 2.171 -20.413 1.00 94.19 145 ALA A N 1
ATOM 1144 C CA . ALA A 1 145 ? 4.518 1.840 -21.051 1.00 94.19 145 ALA A CA 1
ATOM 1145 C C . ALA A 1 145 ? 4.254 0.323 -21.138 1.00 94.19 145 ALA A C 1
ATOM 1147 O O . ALA A 1 145 ? 3.113 -0.087 -21.312 1.00 94.19 145 ALA A O 1
ATOM 1148 N N . ARG A 1 146 ? 5.300 -0.502 -21.001 1.00 95.06 146 ARG A N 1
ATOM 1149 C CA . ARG A 1 146 ? 5.248 -1.969 -21.035 1.00 95.06 146 ARG A CA 1
ATOM 1150 C C . ARG A 1 146 ? 5.299 -2.614 -19.651 1.00 95.06 146 ARG A C 1
ATOM 1152 O O . ARG A 1 146 ? 5.397 -3.834 -19.560 1.00 95.06 146 ARG A O 1
ATOM 1159 N N . LEU A 1 147 ? 5.253 -1.826 -18.576 1.00 94.88 147 LEU A N 1
ATOM 1160 C CA . LEU A 1 147 ? 5.376 -2.307 -17.203 1.00 94.88 147 LEU A CA 1
ATOM 1161 C C . LEU A 1 147 ? 4.215 -1.819 -16.338 1.00 94.88 147 LEU A C 1
ATOM 1163 O O . LEU A 1 147 ? 3.794 -0.667 -16.416 1.00 94.88 147 LEU A O 1
ATOM 1167 N N . GLN A 1 148 ? 3.760 -2.680 -15.436 1.00 93.44 148 GLN A N 1
ATOM 1168 C CA . GLN A 1 148 ? 2.742 -2.357 -14.446 1.00 93.44 148 GLN A CA 1
ATOM 1169 C C . GLN A 1 148 ? 3.133 -2.925 -13.082 1.00 93.44 148 GLN A C 1
ATOM 1171 O O . GLN A 1 148 ? 3.697 -4.013 -12.990 1.00 93.44 148 GLN A O 1
ATOM 1176 N N . ALA A 1 149 ? 2.822 -2.193 -12.010 1.00 91.19 149 ALA A N 1
ATOM 1177 C CA . ALA A 1 149 ? 2.911 -2.740 -10.663 1.00 91.19 149 ALA A CA 1
ATOM 1178 C C . ALA A 1 149 ? 1.694 -3.624 -10.376 1.00 91.19 149 ALA A C 1
ATOM 1180 O O . ALA A 1 149 ? 0.548 -3.190 -10.510 1.00 91.19 149 ALA A O 1
ATOM 1181 N N . ASP A 1 150 ? 1.969 -4.844 -9.954 1.00 88.12 150 ASP A N 1
ATOM 1182 C CA . ASP A 1 150 ? 1.008 -5.815 -9.476 1.00 88.12 150 ASP A CA 1
ATOM 1183 C C . ASP A 1 150 ? 1.009 -5.851 -7.944 1.00 88.12 150 ASP A C 1
ATOM 1185 O O . ASP A 1 150 ? 2.066 -5.906 -7.312 1.00 88.12 150 ASP A O 1
ATOM 1189 N N . PHE A 1 151 ? -0.189 -5.823 -7.366 1.00 86.31 151 PHE A N 1
ATOM 1190 C CA . PHE A 1 151 ? -0.431 -5.879 -5.925 1.00 86.31 151 PHE A CA 1
ATOM 1191 C C . PHE A 1 151 ? -1.299 -7.084 -5.525 1.00 86.31 151 PHE A C 1
ATOM 1193 O O . PHE A 1 151 ? -1.687 -7.167 -4.363 1.00 86.31 151 PHE A O 1
ATOM 1200 N N . ASP A 1 152 ? -1.623 -7.991 -6.454 1.00 82.19 152 ASP A N 1
ATOM 1201 C CA . ASP A 1 152 ? -2.556 -9.104 -6.217 1.00 82.19 152 ASP A CA 1
ATOM 1202 C C . ASP A 1 152 ? -1.928 -10.272 -5.419 1.00 82.19 152 ASP A C 1
ATOM 1204 O O . ASP A 1 152 ? -2.629 -11.216 -5.057 1.00 82.19 152 ASP A O 1
ATOM 1208 N N . GLY A 1 153 ? -0.621 -10.221 -5.127 1.00 74.75 153 GLY A N 1
ATOM 1209 C CA . GLY A 1 153 ? 0.112 -11.221 -4.337 1.00 74.75 153 GLY A CA 1
ATOM 1210 C C . GLY A 1 153 ? 0.664 -10.702 -3.001 1.00 74.75 153 GLY A C 1
ATOM 1211 O O . GLY A 1 153 ? 0.561 -9.521 -2.679 1.00 74.75 153 GLY A O 1
ATOM 1212 N N . ASP A 1 154 ? 1.321 -11.587 -2.240 1.00 75.56 154 ASP A N 1
ATOM 1213 C CA . ASP A 1 154 ? 1.909 -11.269 -0.921 1.00 75.56 154 ASP A CA 1
ATOM 1214 C C . ASP A 1 154 ? 2.985 -10.173 -0.975 1.00 75.56 154 ASP A C 1
ATOM 1216 O O . ASP A 1 154 ? 3.230 -9.465 0.003 1.00 75.56 154 ASP A O 1
ATOM 1220 N N . THR A 1 155 ? 3.649 -10.037 -2.125 1.00 79.00 155 THR A N 1
ATOM 1221 C CA . THR A 1 155 ? 4.655 -9.001 -2.372 1.00 79.00 155 THR A CA 1
ATOM 1222 C C . THR A 1 155 ? 4.287 -8.228 -3.632 1.00 79.00 155 THR A C 1
ATOM 1224 O O . THR A 1 155 ? 3.986 -8.863 -4.643 1.00 79.00 155 THR A O 1
ATOM 1227 N N . PRO A 1 156 ? 4.325 -6.884 -3.610 1.00 85.25 156 PRO A N 1
ATOM 1228 C CA . PRO A 1 156 ? 4.183 -6.088 -4.820 1.00 85.25 156 PRO A CA 1
ATOM 1229 C C . PRO A 1 156 ? 5.311 -6.388 -5.812 1.00 85.25 156 PRO A C 1
ATOM 1231 O O . PRO A 1 156 ? 6.486 -6.376 -5.434 1.00 85.25 156 PRO A O 1
ATOM 1234 N N . GLN A 1 157 ? 4.970 -6.636 -7.075 1.00 89.75 157 GLN A N 1
ATOM 1235 C CA . GLN A 1 157 ? 5.937 -6.973 -8.126 1.00 89.75 157 GLN A CA 1
ATOM 1236 C C . GLN A 1 157 ? 5.666 -6.181 -9.401 1.00 89.75 157 GLN A C 1
ATOM 1238 O O . GLN A 1 157 ? 4.577 -5.657 -9.604 1.00 89.75 157 GLN A O 1
ATOM 1243 N N . THR A 1 158 ? 6.659 -6.086 -10.280 1.00 92.69 158 THR A N 1
ATOM 1244 C CA . THR A 1 158 ? 6.470 -5.492 -11.609 1.00 92.69 158 THR A CA 1
ATOM 1245 C C . THR A 1 158 ? 6.148 -6.600 -12.608 1.00 92.69 158 THR A C 1
ATOM 1247 O O . THR A 1 158 ? 6.922 -7.547 -12.738 1.00 92.69 158 THR A O 1
ATOM 1250 N N . ARG A 1 159 ? 5.034 -6.470 -13.334 1.00 92.69 159 ARG A N 1
ATOM 1251 C CA . ARG A 1 159 ? 4.651 -7.347 -14.448 1.00 92.69 159 ARG A CA 1
ATOM 1252 C C . ARG A 1 159 ? 4.759 -6.623 -15.785 1.00 92.69 159 ARG A C 1
ATOM 1254 O O . ARG A 1 159 ? 4.678 -5.396 -15.848 1.00 92.69 159 ARG A O 1
ATOM 1261 N N . VAL A 1 160 ? 4.955 -7.401 -16.846 1.00 94.94 160 VAL A N 1
ATOM 1262 C CA . VAL A 1 160 ? 4.939 -6.904 -18.225 1.00 94.94 160 VAL A CA 1
ATOM 1263 C C . VAL A 1 160 ? 3.496 -6.808 -18.701 1.00 94.94 160 VAL A C 1
ATOM 1265 O O . VAL A 1 160 ? 2.690 -7.696 -18.422 1.00 94.94 160 VAL A O 1
ATOM 1268 N N . VAL A 1 161 ? 3.180 -5.745 -19.434 1.00 93.75 161 VAL A N 1
ATOM 1269 C CA . VAL A 1 161 ? 1.902 -5.604 -20.138 1.00 93.75 161 VAL A CA 1
ATOM 1270 C C . VAL A 1 161 ? 2.097 -5.661 -21.648 1.00 93.75 161 VAL A C 1
ATOM 1272 O O . VAL A 1 161 ? 3.178 -5.354 -22.157 1.00 93.75 161 VAL A O 1
ATOM 1275 N N . ASP A 1 162 ? 1.061 -6.094 -22.359 1.00 87.31 162 ASP A N 1
ATOM 1276 C CA . ASP A 1 162 ? 1.008 -6.091 -23.818 1.00 87.31 162 ASP A CA 1
ATOM 1277 C C . ASP A 1 162 ? 0.734 -4.683 -24.389 1.00 87.31 162 ASP A C 1
ATOM 1279 O O . ASP A 1 162 ? 0.904 -3.669 -23.706 1.00 87.31 162 ASP A O 1
ATOM 1283 N N . ALA A 1 163 ? 0.504 -4.584 -25.705 1.00 80.31 163 ALA A N 1
ATOM 1284 C CA . ALA A 1 163 ? 0.383 -3.281 -26.371 1.00 80.31 163 ALA A CA 1
ATOM 1285 C C . ALA A 1 163 ? -0.963 -2.619 -26.040 1.00 80.31 163 ALA A C 1
ATOM 1287 O O . ALA A 1 163 ? -1.109 -1.400 -26.111 1.00 80.31 163 ALA A O 1
ATOM 1288 N N . GLU A 1 164 ? -1.915 -3.444 -25.624 1.00 80.50 164 GLU A N 1
ATOM 1289 C CA . GLU A 1 164 ? -3.263 -3.129 -25.202 1.00 80.50 164 GLU A CA 1
ATOM 1290 C C . GLU A 1 164 ? -3.325 -2.775 -23.703 1.00 80.50 164 GLU A C 1
ATOM 1292 O O . GLU A 1 164 ? -4.360 -2.311 -23.219 1.00 80.50 164 GLU A O 1
ATOM 1297 N N . GLY A 1 165 ? -2.213 -2.934 -22.975 1.00 79.44 165 GLY A N 1
ATOM 1298 C CA . GLY A 1 165 ? -2.089 -2.620 -21.552 1.00 79.44 165 GLY A CA 1
ATOM 1299 C C . GLY A 1 165 ? -2.616 -3.720 -20.629 1.00 79.44 165 GLY A C 1
ATOM 1300 O O . GLY A 1 165 ? -2.845 -3.465 -19.446 1.00 79.44 165 GLY A O 1
ATOM 1301 N N . LEU A 1 166 ? -2.821 -4.932 -21.146 1.00 86.00 166 LEU A N 1
ATOM 1302 C CA . LEU A 1 166 ? -3.227 -6.098 -20.372 1.00 86.00 166 LEU A CA 1
ATOM 1303 C C . LEU A 1 166 ? -2.001 -6.840 -19.844 1.00 86.00 166 LEU A C 1
ATOM 1305 O O . LEU A 1 166 ? -0.939 -6.859 -20.463 1.00 86.00 166 LEU A O 1
ATOM 1309 N N . VAL A 1 167 ? -2.151 -7.473 -18.680 1.00 87.38 167 VAL A N 1
ATOM 1310 C CA . VAL A 1 167 ? -1.077 -8.256 -18.060 1.00 87.38 167 VAL A CA 1
ATOM 1311 C C . VAL A 1 167 ? -0.688 -9.407 -18.983 1.00 87.38 167 VAL A C 1
ATOM 1313 O O . VAL A 1 167 ? -1.499 -10.280 -19.288 1.00 87.38 167 VAL A O 1
ATOM 1316 N N . SER A 1 168 ? 0.575 -9.410 -19.390 1.00 88.19 168 SER A N 1
ATOM 1317 C CA . SER A 1 168 ? 1.161 -10.441 -20.233 1.00 88.19 168 SER A CA 1
ATOM 1318 C C . SER A 1 168 ? 1.776 -11.555 -19.382 1.00 88.19 168 SER A C 1
ATOM 1320 O O . SER A 1 168 ? 2.171 -11.345 -18.234 1.00 88.19 168 SER A O 1
ATOM 1322 N N . THR A 1 169 ? 1.905 -12.750 -19.961 1.00 88.00 169 THR A N 1
ATOM 1323 C CA . THR A 1 169 ? 2.706 -13.845 -19.385 1.00 88.00 169 THR A CA 1
ATOM 1324 C C . THR A 1 169 ? 4.208 -13.646 -19.593 1.00 88.00 169 THR A C 1
ATOM 1326 O O . THR A 1 169 ? 4.994 -14.471 -19.133 1.00 88.00 169 THR A O 1
ATOM 1329 N N . MET A 1 170 ? 4.606 -12.585 -20.301 1.00 88.00 170 MET A N 1
ATOM 1330 C CA . MET A 1 170 ? 6.002 -12.264 -20.565 1.00 88.00 170 MET A CA 1
ATOM 1331 C C . MET A 1 170 ? 6.769 -11.915 -19.291 1.00 88.00 170 MET A C 1
ATOM 1333 O O . MET A 1 170 ? 6.301 -11.180 -18.418 1.00 88.00 170 MET A O 1
ATOM 1337 N N . THR A 1 171 ? 8.005 -12.392 -19.235 1.00 92.31 171 THR A N 1
ATOM 1338 C CA . THR A 1 171 ? 8.979 -12.010 -18.210 1.00 92.31 171 THR A CA 1
ATOM 1339 C C . THR A 1 171 ? 9.689 -10.701 -18.569 1.00 92.31 171 THR A C 1
ATOM 1341 O O . THR A 1 171 ? 9.706 -10.272 -19.723 1.00 92.31 171 THR A O 1
ATOM 1344 N N . ILE A 1 172 ? 10.333 -10.063 -17.585 1.00 91.81 172 ILE A N 1
ATOM 1345 C CA . ILE A 1 172 ? 11.148 -8.859 -17.825 1.00 91.81 172 ILE A CA 1
ATOM 1346 C C . ILE A 1 172 ? 12.307 -9.147 -18.802 1.00 91.81 172 ILE A C 1
ATOM 1348 O O . ILE A 1 172 ? 12.628 -8.302 -19.635 1.00 91.81 172 ILE A O 1
ATOM 1352 N N . ASP A 1 173 ? 12.895 -10.345 -18.747 1.00 90.94 173 ASP A N 1
ATOM 1353 C CA . ASP A 1 173 ? 13.974 -10.760 -19.655 1.00 90.94 173 ASP A CA 1
ATOM 1354 C C . ASP A 1 173 ? 13.473 -10.993 -21.090 1.00 90.94 173 ASP A C 1
ATOM 1356 O O . ASP A 1 173 ? 14.203 -10.775 -22.057 1.00 90.94 173 ASP A O 1
ATOM 1360 N N . GLU A 1 174 ? 12.231 -11.446 -21.256 1.00 91.75 174 GLU A N 1
ATOM 1361 C CA . GLU A 1 174 ? 11.594 -11.545 -22.574 1.00 91.75 174 GLU A CA 1
ATOM 1362 C C . GLU A 1 174 ? 11.254 -10.162 -23.123 1.00 91.75 174 GLU A C 1
ATOM 1364 O O . GLU A 1 174 ? 11.512 -9.903 -24.294 1.00 91.75 174 GLU A O 1
ATOM 1369 N N . LEU A 1 175 ? 10.786 -9.241 -22.273 1.00 93.62 175 LEU A N 1
ATOM 1370 C CA . LEU A 1 175 ? 10.587 -7.846 -22.663 1.00 93.62 175 LEU A CA 1
ATOM 1371 C C . LEU A 1 175 ? 11.898 -7.202 -23.142 1.00 93.62 175 LEU A C 1
ATOM 1373 O O . LEU A 1 175 ? 11.901 -6.471 -24.127 1.00 93.62 175 LEU A O 1
ATOM 1377 N N . GLU A 1 176 ? 13.022 -7.483 -22.481 1.00 93.00 176 GLU A N 1
ATOM 1378 C CA . GLU A 1 176 ? 14.339 -7.029 -22.938 1.00 93.00 176 GLU A CA 1
ATOM 1379 C C . GLU A 1 176 ? 14.652 -7.499 -24.360 1.00 93.00 176 GLU A C 1
ATOM 1381 O O . GLU A 1 176 ? 15.059 -6.697 -25.202 1.00 93.00 176 GLU A O 1
ATOM 1386 N N . LYS A 1 177 ? 14.456 -8.794 -24.627 1.00 92.50 177 LYS A N 1
ATOM 1387 C CA . LYS A 1 177 ? 14.701 -9.385 -25.947 1.00 92.50 177 LYS A CA 1
ATOM 1388 C C . LYS A 1 177 ? 13.791 -8.776 -27.007 1.00 92.50 177 LYS A C 1
ATOM 1390 O O . LYS A 1 177 ? 14.275 -8.502 -28.099 1.00 92.50 177 LYS A O 1
ATOM 1395 N N . ASP A 1 178 ? 12.532 -8.511 -26.673 1.00 91.38 178 ASP A N 1
ATOM 1396 C CA . ASP A 1 178 ? 11.587 -7.837 -27.564 1.00 91.38 178 ASP A CA 1
ATOM 1397 C C . ASP A 1 178 ? 12.058 -6.429 -27.934 1.00 91.38 178 ASP A C 1
ATOM 1399 O O . ASP A 1 178 ? 12.023 -6.058 -29.104 1.00 91.38 178 ASP A O 1
ATOM 1403 N N . PHE A 1 179 ? 12.562 -5.651 -26.968 1.00 92.81 179 PHE A N 1
ATOM 1404 C CA . PHE A 1 179 ? 13.139 -4.337 -27.263 1.00 92.81 179 PHE A CA 1
ATOM 1405 C C . PHE A 1 179 ? 14.369 -4.441 -28.169 1.00 92.81 179 PHE A C 1
ATOM 1407 O O . PHE A 1 179 ? 14.510 -3.629 -29.077 1.00 92.81 179 PHE A O 1
ATOM 1414 N N . ILE A 1 180 ? 15.236 -5.436 -27.953 1.00 91.50 180 ILE A N 1
ATOM 1415 C CA . ILE A 1 180 ? 16.425 -5.677 -28.790 1.00 91.50 180 ILE A CA 1
ATOM 1416 C C . ILE A 1 180 ? 16.040 -6.092 -30.215 1.00 91.50 180 ILE A C 1
ATOM 1418 O O . ILE A 1 180 ? 16.711 -5.694 -31.164 1.00 91.50 180 ILE A O 1
ATOM 1422 N N . ALA A 1 181 ? 14.993 -6.903 -30.363 1.00 91.31 181 ALA A N 1
ATOM 1423 C CA . ALA A 1 181 ? 14.525 -7.411 -31.649 1.00 91.31 181 ALA A CA 1
ATOM 1424 C C . ALA A 1 181 ? 13.669 -6.403 -32.434 1.00 91.31 181 ALA A C 1
ATOM 1426 O O . ALA A 1 181 ? 13.357 -6.654 -33.595 1.00 91.31 181 ALA A O 1
ATOM 1427 N N . ASN A 1 182 ? 13.263 -5.294 -31.813 1.00 90.81 182 ASN A N 1
ATOM 1428 C CA . ASN A 1 182 ? 12.422 -4.289 -32.444 1.00 90.81 182 ASN A CA 1
ATOM 1429 C C . ASN A 1 182 ? 13.268 -3.264 -33.220 1.00 90.81 182 ASN A C 1
ATOM 1431 O O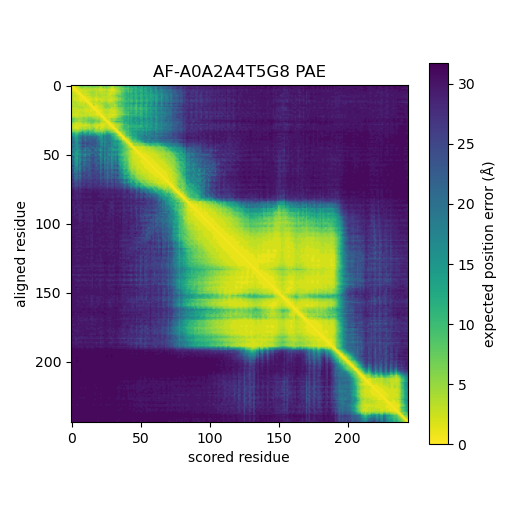 . ASN A 1 182 ? 14.022 -2.481 -32.632 1.00 90.81 182 ASN A O 1
ATOM 1435 N N . ASP A 1 183 ? 13.078 -3.247 -34.541 1.00 90.81 183 ASP A N 1
ATOM 1436 C CA . ASP A 1 183 ? 13.768 -2.362 -35.484 1.00 90.81 183 ASP A CA 1
ATOM 1437 C C . ASP A 1 183 ? 13.604 -0.868 -35.145 1.00 90.81 183 ASP A C 1
ATOM 1439 O O . ASP A 1 183 ? 14.533 -0.092 -35.354 1.00 90.81 183 ASP A O 1
ATOM 1443 N N . ASP A 1 184 ? 12.488 -0.450 -34.537 1.00 90.94 184 ASP A N 1
ATOM 1444 C CA . ASP A 1 184 ? 12.262 0.955 -34.160 1.00 90.94 184 ASP A CA 1
ATOM 1445 C C . ASP A 1 184 ? 13.267 1.458 -33.108 1.00 90.94 184 ASP A C 1
ATOM 1447 O O . ASP A 1 184 ? 13.511 2.662 -32.980 1.00 90.94 184 ASP A O 1
ATOM 1451 N N . PHE A 1 185 ? 13.859 0.543 -32.333 1.00 91.44 185 PHE A N 1
ATOM 1452 C CA . PHE A 1 185 ? 14.821 0.864 -31.281 1.00 91.44 185 PHE A CA 1
ATOM 1453 C C . PHE A 1 185 ? 16.265 0.497 -31.650 1.00 91.44 185 PHE A C 1
ATOM 1455 O O . PHE A 1 185 ? 17.169 0.789 -30.859 1.00 91.44 185 PHE A O 1
ATOM 1462 N N . SER A 1 186 ? 16.516 -0.077 -32.834 1.00 89.12 186 SER A N 1
ATOM 1463 C CA . SER A 1 186 ? 17.828 -0.627 -33.216 1.00 89.12 186 SER A CA 1
ATOM 1464 C C . SER A 1 186 ? 18.961 0.398 -33.134 1.00 89.12 186 SER A C 1
ATOM 1466 O O . SER A 1 186 ? 20.044 0.093 -32.642 1.00 89.12 186 SER A O 1
ATOM 1468 N N . ASP A 1 187 ? 18.700 1.637 -33.556 1.00 90.38 187 ASP A N 1
ATOM 1469 C CA . ASP A 1 187 ? 19.691 2.723 -33.578 1.00 90.38 187 ASP A CA 1
ATOM 1470 C C . ASP A 1 187 ? 19.990 3.293 -32.184 1.00 90.38 187 ASP A C 1
ATOM 1472 O O . ASP A 1 187 ? 21.014 3.944 -31.949 1.00 90.38 187 ASP A O 1
ATOM 1476 N N . ILE A 1 188 ? 19.065 3.085 -31.249 1.00 89.81 188 ILE A N 1
ATOM 1477 C CA . ILE A 1 188 ? 19.129 3.620 -29.892 1.00 89.81 188 ILE A CA 1
ATOM 1478 C C . ILE A 1 188 ? 19.714 2.582 -28.937 1.00 89.81 188 ILE A C 1
ATOM 1480 O O . ILE A 1 188 ? 20.322 2.952 -27.933 1.00 89.81 188 ILE A O 1
ATOM 1484 N N . ILE A 1 189 ? 19.551 1.294 -29.213 1.00 91.31 189 ILE A N 1
ATOM 1485 C CA . ILE A 1 189 ? 20.085 0.218 -28.385 1.00 91.31 189 ILE A CA 1
ATOM 1486 C C . ILE A 1 189 ? 21.589 0.090 -28.640 1.00 91.31 189 ILE A C 1
ATOM 1488 O O . ILE A 1 189 ? 22.050 -0.065 -29.765 1.00 91.31 189 ILE A O 1
ATOM 1492 N N . THR A 1 190 ? 22.387 0.173 -27.574 1.00 87.81 190 THR A N 1
ATOM 1493 C CA . THR A 1 190 ? 23.859 0.189 -27.671 1.00 87.81 190 THR A CA 1
ATOM 1494 C C . THR A 1 190 ? 24.505 -0.909 -26.838 1.00 87.81 190 THR A C 1
ATOM 1496 O O . THR A 1 190 ? 25.614 -0.730 -26.327 1.00 87.81 190 THR A O 1
ATOM 1499 N N . ILE A 1 191 ? 23.798 -2.015 -26.622 1.00 76.75 191 ILE A N 1
ATOM 1500 C CA . ILE A 1 191 ? 24.326 -3.152 -25.869 1.00 76.75 191 ILE A CA 1
ATOM 1501 C C . ILE A 1 191 ? 25.536 -3.690 -26.628 1.00 76.75 191 ILE A C 1
ATOM 1503 O O . ILE A 1 191 ? 25.447 -4.061 -27.797 1.00 76.75 191 ILE A O 1
ATOM 1507 N N . ASN A 1 192 ? 26.686 -3.753 -25.962 1.00 58.81 192 ASN A N 1
ATOM 1508 C CA . ASN A 1 192 ? 27.784 -4.566 -26.464 1.00 58.81 192 ASN A CA 1
ATOM 1509 C C . ASN A 1 192 ? 27.306 -6.020 -26.385 1.00 58.81 192 ASN A C 1
ATOM 1511 O O . ASN A 1 192 ? 27.052 -6.487 -25.278 1.00 58.81 192 ASN A O 1
ATOM 1515 N N . ASN A 1 193 ? 27.176 -6.711 -27.521 1.00 48.41 193 ASN A N 1
ATOM 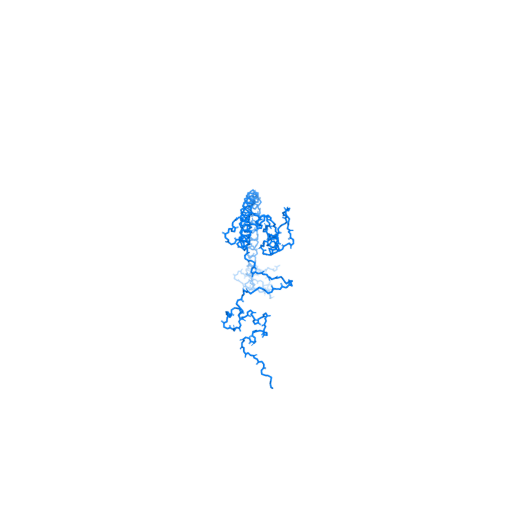1516 C CA . ASN A 1 193 ? 26.774 -8.124 -27.673 1.00 48.41 193 ASN A CA 1
ATOM 1517 C C . ASN A 1 193 ? 27.690 -9.139 -26.932 1.00 48.41 193 ASN A C 1
ATOM 1519 O O . ASN A 1 193 ? 28.165 -10.110 -27.512 1.00 48.41 193 ASN A O 1
ATOM 1523 N N . ALA A 1 194 ? 27.980 -8.937 -25.647 1.00 45.56 194 ALA A N 1
ATOM 1524 C CA . ALA A 1 194 ? 28.935 -9.712 -24.859 1.00 45.56 194 ALA A CA 1
ATOM 1525 C C . ALA A 1 194 ? 28.276 -10.706 -23.885 1.00 45.56 194 ALA A C 1
ATOM 1527 O O . ALA A 1 194 ? 28.982 -11.363 -23.130 1.00 45.56 194 ALA A O 1
ATOM 1528 N N . SER A 1 195 ? 26.950 -10.874 -23.917 1.00 43.59 195 SER A N 1
ATOM 1529 C CA . SER A 1 195 ? 26.255 -11.933 -23.168 1.00 43.59 195 SER A CA 1
ATOM 1530 C C . SER A 1 195 ? 25.409 -12.795 -24.109 1.00 43.59 195 SER A C 1
ATOM 1532 O O . SER A 1 195 ? 24.190 -12.889 -23.999 1.00 43.59 195 SER A O 1
ATOM 1534 N N . GLY A 1 196 ? 26.074 -13.393 -25.100 1.00 39.62 196 GLY A N 1
ATOM 1535 C CA . GLY A 1 196 ? 25.501 -14.411 -25.978 1.00 39.62 196 GLY A CA 1
ATOM 1536 C C . GLY A 1 196 ? 25.381 -15.755 -25.259 1.00 39.62 196 GLY A C 1
ATOM 1537 O O . GLY A 1 196 ? 26.158 -16.668 -25.514 1.00 39.62 196 GLY A O 1
ATOM 1538 N N . GLY A 1 197 ? 24.412 -15.877 -24.353 1.00 49.12 197 GLY A N 1
ATOM 1539 C CA . GLY A 1 197 ? 23.953 -17.156 -23.811 1.00 49.12 197 GLY A CA 1
ATOM 1540 C C . GLY A 1 197 ? 22.838 -17.733 -24.681 1.00 49.12 197 GLY A C 1
ATOM 1541 O O . GLY A 1 197 ? 21.682 -17.740 -24.277 1.00 49.12 197 GLY A O 1
ATOM 1542 N N . GLY A 1 198 ? 23.169 -18.165 -25.898 1.00 39.72 198 GLY A N 1
ATOM 1543 C CA . GLY A 1 198 ? 22.219 -18.763 -26.837 1.00 39.72 198 GLY A CA 1
ATOM 1544 C C . GLY A 1 198 ? 22.957 -19.601 -27.871 1.00 39.72 198 GLY A C 1
ATOM 1545 O O . GLY A 1 198 ? 23.476 -19.084 -28.855 1.00 39.72 198 GLY A O 1
ATOM 1546 N N . ALA A 1 199 ? 23.066 -20.900 -27.614 1.00 47.41 199 ALA A N 1
ATOM 1547 C CA . ALA A 1 199 ? 23.728 -21.844 -28.497 1.00 47.41 199 ALA A CA 1
ATOM 1548 C C . ALA A 1 199 ? 22.973 -21.987 -29.829 1.00 47.41 199 ALA A C 1
ATOM 1550 O O . ALA A 1 199 ? 21.858 -22.487 -29.821 1.00 47.41 199 ALA A O 1
ATOM 1551 N N . THR A 1 200 ? 23.607 -21.648 -30.958 1.00 41.53 200 THR A N 1
ATOM 1552 C CA . THR A 1 200 ? 23.591 -22.460 -32.191 1.00 41.53 200 THR A CA 1
ATOM 1553 C C . THR A 1 200 ? 24.835 -22.159 -33.047 1.00 41.53 200 THR A C 1
ATOM 1555 O O . THR A 1 200 ? 25.073 -21.038 -33.472 1.00 41.53 200 THR A O 1
ATOM 1558 N N . GLY A 1 201 ? 25.661 -23.190 -33.252 1.00 44.75 201 GLY A N 1
ATOM 1559 C CA . GLY A 1 201 ? 26.509 -23.423 -34.429 1.00 44.75 201 GLY A CA 1
ATOM 1560 C C . GLY A 1 201 ? 27.421 -22.318 -34.988 1.00 44.75 201 GLY A C 1
ATOM 1561 O O . GLY A 1 201 ? 27.038 -21.600 -35.899 1.00 44.75 201 GLY A O 1
ATOM 1562 N N . GLY A 1 202 ? 2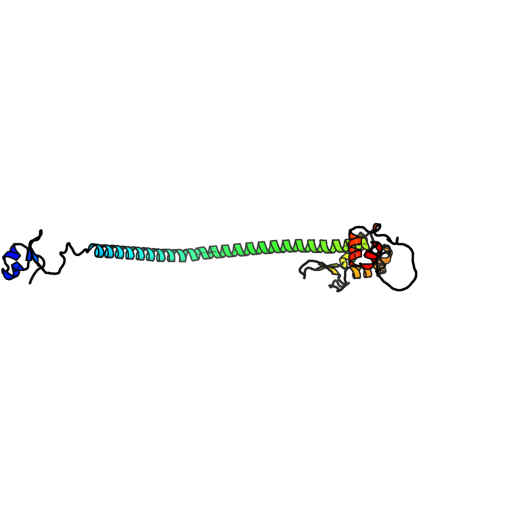8.714 -22.395 -34.648 1.00 43.97 202 GLY A N 1
ATOM 1563 C CA . GLY A 1 202 ? 29.782 -22.202 -35.641 1.00 43.97 202 GLY A CA 1
ATOM 1564 C C . GLY A 1 202 ? 30.584 -20.894 -35.593 1.00 43.97 202 GLY A C 1
ATOM 1565 O O . GLY A 1 202 ? 30.066 -19.807 -35.788 1.00 43.97 202 GLY A O 1
ATOM 1566 N N . LYS A 1 203 ? 31.910 -21.075 -35.484 1.00 36.81 203 LYS A N 1
ATOM 1567 C CA . LYS A 1 203 ? 33.020 -20.107 -35.624 1.00 36.81 203 LYS A CA 1
ATOM 1568 C C . LYS A 1 203 ? 33.287 -19.155 -34.449 1.00 36.81 203 LYS A C 1
ATOM 1570 O O . LYS A 1 203 ? 32.909 -17.994 -34.426 1.00 36.81 203 LYS A O 1
ATOM 1575 N N . VAL A 1 204 ? 34.104 -19.692 -33.542 1.00 44.81 204 VAL A N 1
ATOM 1576 C CA . VAL A 1 204 ? 35.252 -19.068 -32.856 1.00 44.81 204 VAL A CA 1
ATOM 1577 C C . VAL A 1 204 ? 35.464 -17.574 -33.159 1.00 44.81 204 VAL A C 1
ATOM 1579 O O . VAL A 1 204 ? 36.035 -17.224 -34.191 1.00 44.81 204 VAL A O 1
ATOM 1582 N N . SER A 1 205 ? 35.133 -16.712 -32.195 1.00 32.53 205 SER A N 1
ATOM 1583 C CA . SER A 1 205 ? 35.752 -15.391 -32.067 1.00 32.53 205 SER A CA 1
ATOM 1584 C C . SER A 1 205 ? 36.401 -15.262 -30.691 1.00 32.53 205 SER A C 1
ATOM 1586 O O . SER A 1 205 ? 35.775 -15.452 -29.651 1.00 32.53 205 SER A O 1
ATOM 1588 N N . LYS A 1 206 ? 37.712 -15.023 -30.723 1.00 42.34 206 LYS A N 1
ATOM 1589 C CA . LYS A 1 206 ? 38.625 -14.872 -29.589 1.00 42.34 206 LYS A CA 1
ATOM 1590 C C . LYS A 1 206 ? 38.323 -13.566 -28.852 1.00 42.34 206 LYS A C 1
ATOM 1592 O O . LYS A 1 206 ? 38.419 -12.506 -29.461 1.00 42.34 206 LYS A O 1
ATOM 1597 N N . GLY A 1 207 ? 38.055 -13.625 -27.546 1.00 37.91 207 GLY A N 1
ATOM 1598 C CA . GLY A 1 207 ? 37.911 -12.398 -26.758 1.00 37.91 207 GLY A CA 1
ATOM 1599 C C . GLY A 1 207 ? 37.376 -12.553 -25.338 1.00 37.91 207 GLY A C 1
ATOM 1600 O O . GLY A 1 207 ? 36.545 -11.758 -24.923 1.00 37.91 207 GLY A O 1
ATOM 1601 N N . SER A 1 208 ? 37.805 -13.555 -24.575 1.00 37.84 208 SER A N 1
ATOM 1602 C CA . SER A 1 208 ? 37.652 -13.544 -23.113 1.00 37.84 208 SER A CA 1
ATOM 1603 C C . SER A 1 208 ? 38.828 -14.292 -22.508 1.00 37.84 208 SER A C 1
ATOM 1605 O O . SER A 1 208 ? 39.134 -15.410 -22.922 1.00 37.84 208 SER A O 1
ATOM 1607 N N . ALA A 1 209 ? 39.551 -13.633 -21.602 1.00 46.66 209 ALA A N 1
ATOM 1608 C CA . ALA A 1 209 ? 40.684 -14.227 -20.911 1.00 46.66 209 ALA A CA 1
ATOM 1609 C C . ALA A 1 209 ? 40.190 -15.454 -20.137 1.00 46.66 209 ALA A C 1
ATOM 1611 O O . ALA A 1 209 ? 39.390 -15.336 -19.211 1.00 46.66 209 ALA A O 1
ATOM 1612 N N . VAL A 1 210 ? 40.625 -16.637 -20.564 1.00 54.69 210 VAL A N 1
ATOM 1613 C CA . VAL A 1 210 ? 40.276 -17.898 -19.914 1.00 54.69 210 VAL A CA 1
ATOM 1614 C C . VAL A 1 210 ? 40.931 -17.904 -18.532 1.00 54.69 210 VAL A C 1
ATOM 1616 O O . VAL A 1 210 ? 42.158 -17.971 -18.431 1.00 54.69 210 VAL A O 1
ATOM 1619 N N . LYS A 1 211 ? 40.112 -17.808 -17.479 1.00 66.06 211 LYS A N 1
ATOM 1620 C CA . LYS A 1 211 ? 40.533 -17.995 -16.086 1.00 66.06 211 LYS A CA 1
ATOM 1621 C C . LYS A 1 211 ? 40.874 -19.472 -15.886 1.00 66.06 211 LYS A C 1
ATOM 1623 O O . LYS A 1 211 ? 39.983 -20.315 -15.834 1.00 66.06 211 LYS A O 1
ATOM 1628 N N . ASN A 1 212 ? 42.166 -19.782 -15.851 1.00 70.56 212 ASN A N 1
ATOM 1629 C CA . ASN A 1 212 ? 42.694 -21.152 -15.883 1.00 70.56 212 ASN A CA 1
ATOM 1630 C C . ASN A 1 212 ? 43.284 -21.596 -14.541 1.00 70.56 212 ASN A C 1
ATOM 1632 O O . ASN A 1 212 ? 43.733 -22.735 -14.421 1.00 70.56 212 ASN A O 1
ATOM 1636 N N . LYS A 1 213 ? 43.338 -20.700 -13.551 1.00 79.00 213 LYS A N 1
ATOM 1637 C CA . LYS A 1 213 ? 43.889 -20.975 -12.223 1.00 79.00 213 LYS A CA 1
ATOM 1638 C C . LYS A 1 213 ? 42.897 -20.558 -11.150 1.00 79.00 213 LYS A C 1
ATOM 1640 O O . LYS A 1 213 ? 42.181 -19.576 -11.311 1.00 79.00 213 LYS A O 1
ATOM 1645 N N . MET A 1 214 ? 42.917 -21.251 -10.014 1.00 77.75 214 MET A N 1
ATOM 1646 C CA . MET A 1 214 ? 42.070 -20.915 -8.864 1.00 77.75 214 MET A CA 1
ATOM 1647 C C . MET A 1 214 ? 42.295 -19.480 -8.353 1.00 77.75 214 MET A C 1
ATOM 1649 O O . MET A 1 214 ? 41.366 -18.833 -7.882 1.00 77.75 214 MET A O 1
ATOM 1653 N N . SER A 1 215 ? 43.515 -18.950 -8.519 1.00 81.75 215 SER A N 1
ATOM 1654 C CA . SER A 1 215 ? 43.881 -17.562 -8.198 1.00 81.75 215 SER A CA 1
ATOM 1655 C C . SER A 1 215 ? 43.141 -16.506 -9.020 1.00 81.75 215 SER A C 1
ATOM 1657 O O . SER A 1 215 ? 43.118 -15.345 -8.626 1.00 81.75 215 SER A O 1
ATOM 1659 N N . ASP A 1 216 ? 42.561 -16.892 -10.158 1.00 81.75 216 ASP A N 1
ATOM 1660 C CA . ASP A 1 216 ? 41.819 -15.984 -11.032 1.00 81.75 216 ASP A CA 1
ATOM 1661 C C . ASP A 1 216 ? 40.371 -15.778 -10.534 1.00 81.75 216 ASP A C 1
ATOM 1663 O O . ASP A 1 216 ? 39.664 -14.896 -11.027 1.00 81.75 216 ASP A O 1
ATOM 1667 N N . TYR A 1 217 ? 39.923 -16.589 -9.565 1.00 80.69 217 TYR A N 1
ATOM 1668 C CA . TYR A 1 217 ? 38.582 -16.553 -8.983 1.00 80.69 217 TYR A CA 1
ATOM 1669 C C . TYR A 1 217 ? 38.600 -15.850 -7.624 1.00 80.69 217 TYR A C 1
ATOM 1671 O O . TYR A 1 217 ? 39.415 -16.178 -6.757 1.00 80.69 217 TYR A O 1
ATOM 1679 N N . ASN A 1 218 ? 37.666 -14.924 -7.399 1.00 85.69 218 ASN A N 1
ATOM 1680 C CA . ASN A 1 218 ? 37.436 -14.371 -6.060 1.00 85.69 218 ASN A CA 1
ATOM 1681 C C . ASN A 1 218 ? 36.673 -15.370 -5.161 1.00 85.69 218 ASN A C 1
ATOM 1683 O O . ASN A 1 218 ? 36.137 -16.366 -5.640 1.00 85.69 218 ASN A O 1
ATOM 1687 N N . SER A 1 219 ? 36.596 -15.114 -3.852 1.00 79.75 219 SER A N 1
ATOM 1688 C CA . SER A 1 219 ? 35.989 -16.042 -2.882 1.00 79.75 219 SER A CA 1
ATOM 1689 C C . SER A 1 219 ? 34.528 -16.406 -3.182 1.00 79.75 219 SER A C 1
ATOM 1691 O O . SER A 1 219 ? 34.137 -17.551 -2.974 1.00 79.75 219 SER A O 1
ATOM 1693 N N . LEU A 1 220 ? 33.730 -15.472 -3.705 1.00 81.00 220 LEU A N 1
ATOM 1694 C CA . LEU A 1 220 ? 32.341 -15.730 -4.101 1.00 81.00 220 LEU A CA 1
ATOM 1695 C C . LEU A 1 220 ? 32.267 -16.569 -5.382 1.00 81.00 220 LEU A C 1
ATOM 1697 O O . LEU A 1 220 ? 31.497 -17.523 -5.445 1.00 81.00 220 LEU A O 1
ATOM 1701 N N . GLU A 1 221 ? 33.103 -16.265 -6.376 1.00 84.19 221 GLU A N 1
ATOM 1702 C CA . GLU A 1 221 ? 33.185 -17.035 -7.621 1.00 84.19 221 GLU A CA 1
ATOM 1703 C C . GLU A 1 221 ? 33.683 -18.469 -7.377 1.00 84.19 221 GLU A C 1
ATOM 1705 O O . GLU A 1 221 ? 33.219 -19.393 -8.035 1.00 84.19 221 GLU A O 1
ATOM 1710 N N . GLN A 1 222 ? 34.582 -18.680 -6.410 1.00 84.00 222 GLN A N 1
ATOM 1711 C CA . GLN A 1 222 ? 35.043 -20.017 -6.015 1.00 84.00 222 GLN A CA 1
ATOM 1712 C C . GLN A 1 222 ? 33.919 -20.848 -5.381 1.00 84.00 222 GLN A C 1
ATOM 1714 O O . GLN A 1 222 ? 33.779 -22.029 -5.696 1.00 84.00 222 GLN A O 1
ATOM 1719 N N . VAL A 1 223 ? 33.098 -20.238 -4.516 1.00 86.19 223 VAL A N 1
ATOM 1720 C CA . VAL A 1 223 ? 31.929 -20.901 -3.909 1.00 86.19 223 VAL A CA 1
ATOM 1721 C C . VAL A 1 223 ? 30.882 -21.235 -4.970 1.00 86.19 223 VAL A C 1
ATOM 1723 O O . VAL A 1 223 ? 30.321 -22.331 -4.955 1.00 86.19 223 VAL A O 1
ATOM 1726 N N . GLN A 1 224 ? 30.649 -20.325 -5.917 1.00 83.75 224 GLN A N 1
ATOM 1727 C CA . GLN A 1 224 ? 29.727 -20.560 -7.025 1.00 83.75 224 GLN A CA 1
ATOM 1728 C C . GLN A 1 224 ? 30.234 -21.682 -7.941 1.00 83.75 224 GLN A C 1
ATOM 1730 O O . GLN A 1 224 ? 29.478 -22.596 -8.262 1.00 83.75 224 GLN A O 1
ATOM 1735 N N . LEU A 1 225 ? 31.531 -21.684 -8.270 1.00 84.19 225 LEU A N 1
ATOM 1736 C CA . LEU A 1 225 ? 32.160 -22.732 -9.072 1.00 84.19 225 LEU A CA 1
ATOM 1737 C C . LEU A 1 225 ? 32.073 -24.102 -8.388 1.00 84.19 225 LEU A C 1
ATOM 1739 O O . LEU A 1 225 ? 31.733 -25.081 -9.042 1.00 84.19 225 LEU A O 1
ATOM 1743 N N . ALA A 1 226 ? 32.306 -24.178 -7.074 1.00 85.44 226 ALA A N 1
ATOM 1744 C CA . ALA A 1 226 ? 32.150 -25.419 -6.313 1.00 85.44 226 ALA A CA 1
ATOM 1745 C C . ALA A 1 226 ? 30.709 -25.960 -6.348 1.00 85.44 226 ALA A C 1
ATOM 1747 O O . ALA A 1 226 ? 30.501 -27.170 -6.281 1.00 85.44 226 ALA A O 1
ATOM 1748 N N . ARG A 1 227 ? 29.714 -25.070 -6.442 1.00 82.00 227 ARG A N 1
ATOM 1749 C CA . ARG A 1 227 ? 28.291 -25.426 -6.449 1.00 82.00 227 ARG A CA 1
ATOM 1750 C C . ARG A 1 227 ? 27.785 -25.822 -7.835 1.00 82.00 227 ARG A C 1
ATOM 1752 O O . ARG A 1 227 ? 27.003 -26.760 -7.943 1.00 82.00 227 ARG A O 1
ATOM 1759 N N . GLU A 1 228 ? 28.201 -25.097 -8.867 1.00 82.69 228 GLU A N 1
ATOM 1760 C CA . GLU A 1 228 ? 27.733 -25.280 -10.245 1.00 82.69 228 GLU A CA 1
ATOM 1761 C C . GLU A 1 228 ? 28.559 -26.313 -11.015 1.00 82.69 228 GLU A C 1
ATOM 1763 O O . GLU A 1 228 ? 28.013 -27.070 -11.815 1.00 82.69 228 GLU A O 1
ATOM 1768 N N . ASN A 1 229 ? 29.871 -26.367 -10.770 1.00 83.81 229 ASN A N 1
ATOM 1769 C CA . ASN A 1 229 ? 30.787 -27.286 -11.436 1.00 83.81 229 ASN A CA 1
ATOM 1770 C C . ASN A 1 229 ? 31.881 -27.798 -10.472 1.00 83.81 229 ASN A C 1
ATOM 1772 O O . ASN A 1 229 ? 33.051 -27.408 -10.573 1.00 83.81 229 ASN A O 1
ATOM 1776 N N . PRO A 1 230 ? 31.517 -28.698 -9.537 1.00 83.19 230 PRO A N 1
ATOM 1777 C CA . PRO A 1 230 ? 32.445 -29.229 -8.538 1.00 83.19 230 PRO A CA 1
ATOM 1778 C C . PRO A 1 230 ? 33.661 -29.946 -9.148 1.00 83.19 230 PRO A C 1
ATOM 1780 O O . PRO A 1 230 ? 34.745 -29.892 -8.574 1.00 83.19 230 PRO A O 1
ATOM 1783 N N . ALA A 1 231 ? 33.525 -30.557 -10.331 1.00 81.88 231 ALA A N 1
ATOM 1784 C CA . ALA A 1 231 ? 34.633 -31.228 -11.015 1.00 81.88 231 ALA A CA 1
ATOM 1785 C C . ALA A 1 231 ? 35.706 -30.240 -11.513 1.00 81.88 231 ALA A C 1
ATOM 1787 O O . ALA A 1 231 ? 36.901 -30.486 -11.350 1.00 81.88 231 ALA A O 1
ATOM 1788 N N . GLU A 1 232 ? 35.301 -29.096 -12.076 1.00 79.50 232 GLU A N 1
ATOM 1789 C CA . GLU A 1 232 ? 36.244 -28.038 -12.461 1.00 79.50 232 GLU A CA 1
ATOM 1790 C C . GLU A 1 232 ? 36.865 -27.351 -11.243 1.00 79.50 232 GLU A C 1
ATOM 1792 O O . GLU A 1 232 ? 38.056 -27.044 -11.257 1.00 79.50 232 GLU A O 1
ATOM 1797 N N . TYR A 1 233 ? 36.100 -27.168 -10.163 1.00 84.62 233 TYR A N 1
ATOM 1798 C CA . TYR A 1 233 ? 36.645 -26.670 -8.900 1.00 84.62 233 TYR A CA 1
ATOM 1799 C C . TYR A 1 233 ? 37.763 -27.582 -8.371 1.00 84.62 233 TYR A C 1
ATOM 1801 O O . TYR A 1 233 ? 38.835 -27.095 -8.017 1.00 84.62 233 TYR A O 1
ATOM 1809 N N . GLU A 1 234 ? 37.558 -28.903 -8.355 1.00 84.75 234 GLU A N 1
ATOM 1810 C CA . GLU A 1 234 ? 38.574 -29.873 -7.921 1.00 84.75 234 GLU A CA 1
ATOM 1811 C C . GLU A 1 234 ? 39.802 -29.888 -8.840 1.00 84.75 234 GLU A C 1
ATOM 1813 O O . GLU A 1 234 ? 40.936 -29.900 -8.346 1.00 84.75 234 GLU A O 1
ATOM 1818 N N . ARG A 1 235 ? 39.585 -29.801 -10.161 1.00 84.19 235 ARG A N 1
ATOM 1819 C CA . ARG A 1 235 ? 40.653 -29.692 -11.166 1.00 84.19 235 ARG A CA 1
ATOM 1820 C C . ARG A 1 235 ? 41.512 -28.446 -10.941 1.00 84.19 235 ARG A C 1
ATOM 1822 O O . ARG A 1 235 ? 42.738 -28.532 -10.965 1.00 84.19 235 ARG A O 1
ATOM 1829 N N . LEU A 1 236 ? 40.887 -27.293 -10.697 1.00 82.81 236 LEU A N 1
ATOM 1830 C CA . LEU A 1 236 ? 41.582 -26.023 -10.456 1.00 82.81 236 LEU A CA 1
ATOM 1831 C C . LEU A 1 236 ? 42.216 -25.941 -9.060 1.00 82.81 236 LEU A C 1
ATOM 1833 O O . LEU A 1 236 ? 43.248 -25.289 -8.900 1.00 82.81 236 LEU A O 1
ATOM 1837 N N . ALA A 1 237 ? 41.632 -26.614 -8.065 1.00 81.44 237 ALA A N 1
ATOM 1838 C CA . ALA A 1 237 ? 42.160 -26.718 -6.705 1.00 81.44 237 ALA A CA 1
ATOM 1839 C C . ALA A 1 237 ? 43.310 -27.737 -6.569 1.00 81.44 237 ALA A C 1
ATOM 1841 O O . ALA A 1 237 ? 43.847 -27.902 -5.473 1.00 81.44 237 ALA A O 1
ATOM 1842 N N . GLY A 1 238 ? 43.693 -28.421 -7.656 1.00 73.50 238 GLY A N 1
ATOM 1843 C CA . GLY A 1 238 ? 44.811 -29.367 -7.678 1.00 73.50 238 GLY A CA 1
ATOM 1844 C C . GLY A 1 238 ? 44.554 -30.660 -6.900 1.00 73.50 238 GLY A C 1
ATOM 1845 O O . GLY A 1 238 ? 45.503 -31.359 -6.551 1.00 73.50 238 GLY A O 1
ATOM 1846 N N . LYS A 1 239 ? 43.289 -30.990 -6.613 1.00 61.12 239 LYS A N 1
ATOM 1847 C CA . LYS A 1 239 ? 42.904 -32.258 -5.981 1.00 61.12 239 LYS A CA 1
ATOM 1848 C C . LYS A 1 239 ? 42.612 -33.293 -7.064 1.00 61.12 239 LYS A C 1
ATOM 1850 O O . LYS A 1 239 ? 41.478 -33.731 -7.224 1.00 61.12 239 LYS A O 1
ATOM 1855 N N . GLU A 1 240 ? 43.628 -33.683 -7.829 1.00 47.69 240 GLU A N 1
ATOM 1856 C CA . GLU A 1 240 ? 43.511 -34.915 -8.609 1.00 47.69 240 GLU A CA 1
ATOM 1857 C C . GLU A 1 240 ? 43.364 -36.089 -7.636 1.00 47.69 240 GLU A C 1
ATOM 1859 O O . GLU A 1 240 ? 44.145 -36.246 -6.696 1.00 47.69 240 GLU A O 1
ATOM 1864 N N . LYS A 1 241 ? 42.327 -36.906 -7.848 1.00 49.97 241 LYS A N 1
ATOM 1865 C CA . LYS A 1 241 ? 42.182 -38.213 -7.208 1.00 49.97 241 LYS A CA 1
ATOM 1866 C C . LYS A 1 241 ? 43.447 -39.023 -7.479 1.00 49.97 241 LYS A C 1
ATOM 1868 O O . LYS A 1 241 ? 43.609 -39.575 -8.565 1.00 49.97 241 LYS A O 1
ATOM 1873 N N . THR A 1 242 ? 44.307 -39.142 -6.476 1.00 41.09 242 THR A N 1
ATOM 1874 C CA . THR A 1 242 ? 45.300 -40.209 -6.413 1.00 41.09 242 THR A CA 1
ATOM 1875 C C . THR A 1 242 ? 44.533 -41.528 -6.362 1.00 41.09 242 THR A C 1
ATOM 1877 O O . THR A 1 242 ? 43.975 -41.891 -5.330 1.00 41.09 242 THR A O 1
ATOM 1880 N N . ILE A 1 243 ? 44.427 -42.205 -7.503 1.00 45.41 243 ILE A N 1
ATOM 1881 C CA . ILE A 1 243 ? 43.982 -43.595 -7.565 1.00 45.41 243 ILE A CA 1
ATOM 1882 C C . ILE A 1 243 ? 45.203 -44.446 -7.209 1.00 45.41 243 ILE A C 1
ATOM 1884 O O . ILE A 1 243 ? 46.100 -44.579 -8.037 1.00 45.41 243 ILE A O 1
ATOM 1888 N N . PHE A 1 244 ? 45.233 -44.987 -5.992 1.00 37.38 244 PHE A N 1
ATOM 1889 C CA . PHE A 1 244 ? 45.944 -46.215 -5.625 1.00 37.38 244 PHE A CA 1
ATOM 1890 C C . PHE A 1 244 ? 45.138 -46.947 -4.555 1.00 37.38 244 PHE A C 1
ATOM 1892 O O . PHE A 1 244 ? 44.683 -46.269 -3.605 1.00 37.38 244 PHE A O 1
#

Radius of gyration: 55.2 Å; Cα contacts (8 Å, |Δi|>4): 152; chains: 1; bounding box: 104×58×139 Å

Sequence (244 aa):
MLKFNLSSDEFDSMEESQQSMYSSSDDGYVLDVEGIPEPKEIDVTALKSAKVHEVDRRKKAEAKLRKYESDAKTKENDDLKNSGKFEDLEKSFKNEKATLIEGYEGTIGKHKSFIQTALVDNVAMNLAVKLNPKKPKVLLPHIKARLQADFDGDTPQTRVVDAEGLVSTMTIDELEKDFIANDDFSDIITINNASGGGATGGKVSKGSAVKNKMSDYNSLEQVQLARENPAEYERLAGKEKTIF

Foldseek 3Di:
DDDQFDAPVRLVPDDPVQNVQWDADPRHIGGNDPPDDPPVPPPCVVVVVVVVVVVVVVVVVVVVVVVVVVVVVVVVVVVVVVVVVVVVVVVVVVVVVVVVVVVVVVVVVVVVVVVFCVQLQVLLQVLLCQFAVPCSVVCSVVSSLQWTWDDPDPDIHIFGADPVRHGDPDDSVNVSVVLCPDPVCVVVGDHPPPPPPDDDDDDDDDDDPPPQAPVSDDPVRLVVCCVPPVPSSCVRVVVDPPDD

pLDDT: mean 77.85, std 15.63, range [32.53, 96.19]

Mean predicted aligned error: 21.09 Å

Secondary structure (DSSP, 8-state):
---SEE-HHHHHTS-HHHHTTEEEETTEEEE--TTPPPTTTS-THHHHHHHHHHHHHHHHHHHHHHHHHHHHHHHHHHHHHHHHHHHHHHHHHHHHHHHHHHHHHHHHHHHHHHHHHHHHHHHHHHHHHHH-SSSGGGTHHHHHTTEEEE-SSSS-EEEEB-TTSPBPS--HHHHHHHHHH-GGGTTT----S--------------S----SGGGS-HHHHHHHHHH-HHHHHHHTT------